Protein 3OSG (pdb70)

Structure (mmCIF, N/CA/C/O backbone):
data_3OSG
#
_entry.id   3OSG
#
_cell.length_a   40.115
_cell.length_b   127.532
_cell.length_c   41.473
_cell.angle_alpha   90.00
_cell.angle_beta   100.23
_cell.angle_gamma   90.00
#
_symmetry.space_group_name_H-M   'P 1 21 1'
#
loop_
_entity.id
_entity.type
_entity.pdbx_description
1 polymer MYB21
2 polymer "5'-D(*AP*AP*AP*TP*AP*TP*CP*GP*TP*TP*AP*T)-3'"
3 polymer "5'-D(*AP*TP*AP*AP*CP*GP*AP*TP*AP*TP*TP*T)-3'"
4 water water
#
loop_
_atom_site.group_PDB
_atom_site.id
_atom_site.type_symbol
_atom_site.label_atom_id
_atom_site.label_alt_id
_atom_site.label_comp_id
_atom_site.label_asym_id
_atom_site.label_entity_id
_atom_site.label_seq_id
_atom_site.pdbx_PDB_ins_code
_atom_site.Cartn_x
_atom_site.Cartn_y
_atom_site.Cartn_z
_atom_site.occupancy
_atom_site.B_iso_or_equiv
_atom_site.auth_seq_id
_atom_site.auth_comp_id
_atom_site.auth_asym_id
_atom_site.auth_atom_id
_atom_site.pdbx_PDB_model_num
ATOM 1 N N . VAL A 1 2 ? 2.680 -9.851 11.435 1.00 39.01 40 VAL A N 1
ATOM 2 C CA . VAL A 1 2 ? 1.731 -10.754 10.791 1.00 36.82 40 VAL A CA 1
ATOM 3 C C . VAL A 1 2 ? 2.190 -12.237 10.690 1.00 33.79 40 VAL A C 1
ATOM 4 O O . VAL A 1 2 ? 2.998 -12.692 11.481 1.00 36.03 40 VAL A O 1
ATOM 8 N N . GLN A 1 3 ? 1.683 -12.952 9.688 1.00 39.41 41 GLN A N 1
ATOM 9 C CA . GLN A 1 3 ? 1.410 -14.392 9.788 1.00 28.78 41 GLN A CA 1
ATOM 10 C C . GLN A 1 3 ? 2.268 -15.308 10.700 1.00 27.30 41 GLN A C 1
ATOM 11 O O . GLN A 1 3 ? 1.715 -15.946 11.585 1.00 26.81 41 GLN A O 1
ATOM 17 N N . VAL A 1 4 ? 3.579 -15.408 10.498 1.00 26.77 42 VAL A N 1
ATOM 18 C CA . VAL A 1 4 ? 4.290 -16.562 11.072 1.00 26.15 42 VAL A CA 1
ATOM 19 C C . VAL A 1 4 ? 5.476 -16.312 12.026 1.00 30.48 42 VAL A C 1
ATOM 20 O O . VAL A 1 4 ? 6.466 -15.655 11.691 1.00 30.12 42 VAL A O 1
ATOM 24 N N . ASN A 1 5 ? 5.310 -16.875 13.222 1.00 36.76 43 ASN A N 1
ATOM 25 C CA . ASN A 1 5 ? 6.195 -16.756 14.393 1.00 40.74 43 ASN A CA 1
ATOM 26 C C . ASN A 1 5 ? 5.780 -15.916 15.640 1.00 39.26 43 ASN A C 1
ATOM 27 O O . ASN A 1 5 ? 5.773 -14.675 15.643 1.00 38.02 43 ASN A O 1
ATOM 32 N N . LYS A 1 7 ? 3.500 -21.383 15.881 1.00 41.54 45 LYS A N 1
ATOM 33 C CA . LYS A 1 7 ? 4.073 -21.120 14.560 1.00 36.79 45 LYS A CA 1
ATOM 34 C C . LYS A 1 7 ? 3.440 -19.888 13.926 1.00 33.73 45 LYS A C 1
ATOM 35 O O . LYS A 1 7 ? 4.152 -18.961 13.533 1.00 31.45 45 LYS A O 1
ATOM 41 N N . ALA A 1 8 ? 2.112 -19.879 13.824 1.00 26.90 46 ALA A N 1
ATOM 42 C CA . ALA A 1 8 ? 1.380 -18.655 13.483 1.00 29.98 46 ALA A CA 1
ATOM 43 C C . ALA A 1 8 ? 1.509 -17.619 14.612 1.00 29.77 46 ALA A C 1
ATOM 44 O O . ALA A 1 8 ? 1.252 -17.921 15.771 1.00 29.49 46 ALA A O 1
ATOM 46 N N . ALA A 1 9 ? 1.915 -16.405 14.269 1.00 22.91 47 ALA A N 1
ATOM 47 C CA . ALA A 1 9 ? 2.065 -15.349 15.261 1.00 21.37 47 ALA A CA 1
ATOM 48 C C . ALA A 1 9 ? 0.755 -15.173 16.044 1.00 22.65 47 ALA A C 1
ATOM 49 O O . ALA A 1 9 ? -0.326 -15.269 15.473 1.00 22.93 47 ALA A O 1
ATOM 51 N N . LYS A 1 10 ? 0.858 -14.923 17.345 1.00 21.91 48 LYS A N 1
ATOM 52 C CA . LYS A 1 10 ? -0.337 -14.729 18.156 1.00 23.03 48 LYS A CA 1
ATOM 53 C C . LYS A 1 10 ? -0.792 -13.282 18.109 1.00 22.75 48 LYS A C 1
ATOM 54 O O . LYS A 1 10 ? -1.808 -12.928 18.702 1.00 27.08 48 LYS A O 1
ATOM 60 N N . LYS A 1 11 ? -0.020 -12.441 17.427 1.00 21.98 49 LYS A N 1
ATOM 61 C CA . LYS A 1 11 ? -0.466 -11.106 17.094 1.00 20.39 49 LYS A CA 1
ATOM 62 C C . LYS A 1 11 ? -0.346 -10.992 15.590 1.00 26.45 49 LYS A C 1
ATOM 63 O O . LYS A 1 11 ? 0.757 -10.983 15.071 1.00 24.83 49 LYS A O 1
ATOM 69 N N . GLN A 1 12 ? -1.482 -10.902 14.896 1.00 23.14 50 GLN A N 1
ATOM 70 C CA . GLN A 1 12 ? -1.484 -10.679 13.451 1.00 28.65 50 GLN A CA 1
ATOM 71 C C . GLN A 1 12 ? -1.623 -9.183 13.172 1.00 23.63 50 GLN A C 1
ATOM 72 O O . GLN A 1 12 ? -2.711 -8.618 13.309 1.00 24.05 50 GLN A O 1
ATOM 78 N N . LYS A 1 13 ? -0.520 -8.538 12.804 1.00 20.18 51 LYS A N 1
ATOM 79 C CA . LYS A 1 13 ? -0.511 -7.101 12.527 1.00 25.51 51 LYS A CA 1
ATOM 80 C C . LYS A 1 13 ? -1.094 -6.815 11.151 1.00 28.84 51 LYS A C 1
ATOM 81 O O . LYS A 1 13 ? -0.836 -7.557 10.210 1.00 28.54 51 LYS A O 1
ATOM 87 N N . PHE A 1 14 ? -1.865 -5.743 11.022 1.00 22.11 52 PHE A N 1
ATOM 88 C CA . PHE A 1 14 ? -2.315 -5.303 9.709 1.00 24.67 52 PHE A CA 1
ATOM 89 C C . PHE A 1 14 ? -1.130 -4.826 8.873 1.00 31.66 52 PHE A C 1
ATOM 90 O O . PHE A 1 14 ? -0.291 -4.056 9.344 1.00 27.74 52 PHE A O 1
ATOM 98 N N . THR A 1 15 ? -1.080 -5.284 7.627 1.00 30.27 53 THR A N 1
ATOM 99 C CA . THR A 1 15 ? -0.083 -4.824 6.666 1.00 31.52 53 THR A CA 1
ATOM 100 C C . THR A 1 15 ? -0.538 -3.500 6.062 1.00 27.80 53 THR A C 1
ATOM 101 O O . THR A 1 15 ? -1.702 -3.137 6.175 1.00 30.17 53 THR A O 1
ATOM 105 N N . PRO A 1 16 ? 0.377 -2.779 5.391 1.00 31.21 54 PRO A N 1
ATOM 106 C CA . PRO A 1 16 ? 0.021 -1.506 4.754 1.00 32.88 54 PRO A CA 1
ATOM 107 C C . PRO A 1 16 ? -1.031 -1.726 3.676 1.00 31.92 54 PRO A C 1
ATOM 108 O O . PRO A 1 16 ? -1.895 -0.878 3.441 1.00 37.48 54 PRO A O 1
ATOM 112 N N . GLU A 1 17 ? -0.955 -2.883 3.036 1.00 33.08 55 GLU A N 1
ATOM 113 C CA . GLU A 1 17 ? -1.909 -3.265 2.001 1.00 33.02 55 GLU A CA 1
ATOM 114 C C . GLU A 1 17 ? -3.307 -3.541 2.574 1.00 32.68 55 GLU A C 1
ATOM 115 O O . GLU A 1 17 ? -4.315 -3.063 2.041 1.00 32.70 55 GLU A O 1
ATOM 121 N N . GLU A 1 18 ? -3.372 -4.303 3.660 1.00 34.13 56 GLU A N 1
ATOM 122 C CA . GLU A 1 18 ? -4.650 -4.548 4.338 1.00 29.11 56 GLU A CA 1
ATOM 123 C C . GLU A 1 18 ? -5.268 -3.252 4.833 1.00 28.62 56 GLU A C 1
ATOM 124 O O . GLU A 1 18 ? -6.474 -3.089 4.813 1.00 31.42 56 GLU A O 1
ATOM 130 N N . ASP A 1 19 ? -4.431 -2.340 5.306 1.00 29.21 57 ASP A N 1
ATOM 131 C CA . ASP A 1 19 ? -4.893 -1.036 5.751 1.00 30.46 57 ASP A CA 1
ATOM 132 C C . ASP A 1 19 ? -5.572 -0.309 4.587 1.00 34.94 57 ASP A C 1
ATOM 133 O O . ASP A 1 19 ? -6.665 0.242 4.738 1.00 30.92 57 ASP A O 1
ATOM 138 N N . GLU A 1 20 ? -4.918 -0.325 3.426 1.00 39.44 58 GLU A N 1
ATOM 139 C CA . GLU A 1 20 ? -5.478 0.293 2.227 1.00 40.69 58 GLU A CA 1
ATOM 140 C C . GLU A 1 20 ? -6.818 -0.345 1.867 1.00 39.29 58 GLU A C 1
ATOM 141 O O . GLU A 1 20 ? -7.824 0.347 1.721 1.00 40.84 58 GLU A O 1
ATOM 147 N N . MET A 1 21 ? -6.806 -1.666 1.729 1.00 33.93 59 MET A N 1
ATOM 148 C CA . MET A 1 21 ? -8.011 -2.467 1.614 1.00 38.03 59 MET A CA 1
ATOM 149 C C . MET A 1 21 ? -9.113 -2.021 2.587 1.00 39.39 59 MET A C 1
ATOM 150 O O . MET A 1 21 ? -10.238 -1.731 2.170 1.00 37.52 59 MET A O 1
ATOM 155 N N . LEU A 1 22 ? -8.786 -1.940 3.877 1.00 35.54 60 LEU A N 1
ATOM 156 C CA . LEU A 1 22 ? -9.793 -1.619 4.892 1.00 32.54 60 LEU A CA 1
ATOM 157 C C . LEU A 1 22 ? -10.395 -0.243 4.660 1.00 33.40 60 LEU A C 1
ATOM 158 O O . LEU A 1 22 ? -11.611 -0.059 4.765 1.00 33.50 60 LEU A O 1
ATOM 163 N N . LYS A 1 23 ? -9.540 0.730 4.366 1.00 37.35 61 LYS A N 1
ATOM 164 C CA . LYS A 1 23 ? -9.998 2.091 4.093 1.00 39.35 61 LYS A CA 1
ATOM 165 C C . LYS A 1 23 ? -11.003 2.111 2.931 1.00 39.17 61 LYS A C 1
ATOM 166 O O . LYS A 1 23 ? -11.976 2.858 2.959 1.00 35.00 61 LYS A O 1
ATOM 172 N N . ARG A 1 24 ? -10.747 1.292 1.915 1.00 39.25 62 ARG A N 1
ATOM 173 C CA . ARG A 1 24 ? -11.640 1.177 0.763 1.00 41.32 62 ARG A CA 1
ATOM 174 C C . ARG A 1 24 ? -12.969 0.563 1.167 1.00 40.52 62 ARG A C 1
ATOM 175 O O . ARG A 1 24 ? -14.038 1.071 0.817 1.00 40.08 62 ARG A O 1
ATOM 183 N N . ALA A 1 25 ? -12.886 -0.535 1.908 1.00 39.08 63 ALA A N 1
ATOM 184 C CA . ALA A 1 25 ? -14.065 -1.246 2.374 1.00 37.54 63 ALA A CA 1
ATOM 185 C C . ALA A 1 25 ? -14.971 -0.350 3.204 1.00 36.54 63 ALA A C 1
ATOM 186 O O . ALA A 1 25 ? -16.194 -0.447 3.128 1.00 38.64 63 ALA A O 1
ATOM 188 N N . VAL A 1 26 ? -14.379 0.531 3.990 1.00 34.84 64 VAL A N 1
ATOM 189 C CA . VAL A 1 26 ? -15.171 1.436 4.811 1.00 34.97 64 VAL A CA 1
ATOM 190 C C . VAL A 1 26 ? -15.855 2.520 3.972 1.00 37.60 64 VAL A C 1
ATOM 191 O O . VAL A 1 26 ? -17.016 2.858 4.196 1.00 37.84 64 VAL A O 1
ATOM 195 N N . ALA A 1 27 ? -15.128 3.064 3.005 1.00 42.24 65 ALA A N 1
ATOM 196 C CA . ALA A 1 27 ? -15.703 4.031 2.075 1.00 42.33 65 ALA A CA 1
ATOM 197 C C . ALA A 1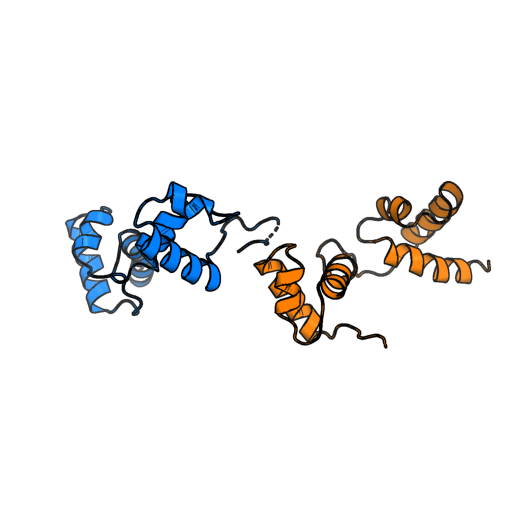 27 ? -16.879 3.415 1.332 1.00 39.70 65 ALA A C 1
ATOM 198 O O . ALA A 1 27 ? -17.808 4.106 0.925 1.00 45.68 65 ALA A O 1
ATOM 200 N N . GLN A 1 28 ? -16.829 2.102 1.160 1.00 43.88 66 GLN A N 1
ATOM 201 C CA . GLN A 1 28 ? -17.803 1.391 0.355 1.00 40.22 66 GLN A CA 1
ATOM 202 C C . GLN A 1 28 ? -18.948 0.836 1.191 1.00 44.67 66 GLN A C 1
ATOM 203 O O . GLN A 1 28 ? -20.103 0.840 0.753 1.00 49.13 66 GLN A O 1
ATOM 209 N N . HIS A 1 29 ? -18.640 0.367 2.398 1.00 40.29 67 HIS A N 1
ATOM 210 C CA . HIS A 1 29 ? -19.657 -0.263 3.244 1.00 40.41 67 HIS A CA 1
ATOM 211 C C . HIS A 1 29 ? -19.958 0.463 4.541 1.00 38.57 67 HIS A C 1
ATOM 212 O O . HIS 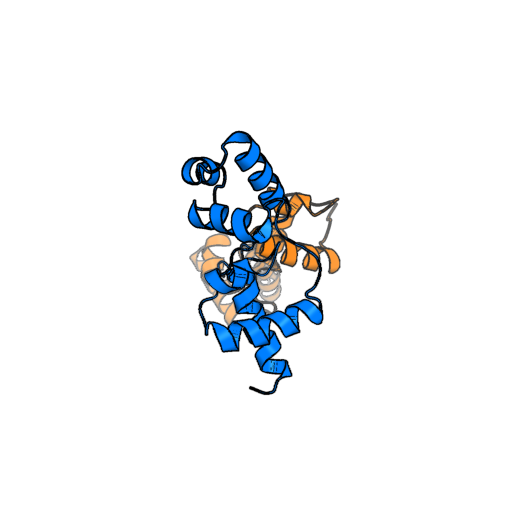A 1 29 ? -20.793 0.017 5.330 1.00 39.21 67 HIS A O 1
ATOM 219 N N . GLY A 1 30 ? -19.287 1.579 4.778 1.00 36.53 68 GLY A N 1
ATOM 220 C CA . GLY A 1 30 ? -19.474 2.265 6.039 1.00 38.41 68 GLY A CA 1
ATOM 221 C C . GLY A 1 30 ? -19.076 1.340 7.171 1.00 36.60 68 GLY A C 1
ATOM 222 O O . GLY A 1 30 ? -18.123 0.572 7.033 1.00 38.72 68 GLY A O 1
ATOM 223 N N . SER A 1 31 ? -19.816 1.389 8.271 1.00 35.31 69 SER A N 1
ATOM 224 C CA . SER A 1 31 ? -19.453 0.659 9.483 1.00 38.02 69 SER A CA 1
ATOM 225 C C . SER A 1 31 ? -20.170 -0.689 9.594 1.00 33.89 69 SER A C 1
ATOM 226 O O . SER A 1 31 ? -20.603 -1.081 10.679 1.00 37.65 69 SER A O 1
ATOM 229 N N . ASP A 1 32 ? -20.297 -1.390 8.476 1.00 34.64 70 ASP A N 1
ATOM 230 C CA . ASP A 1 32 ? -20.905 -2.713 8.472 1.00 30.11 70 ASP A CA 1
ATOM 231 C C . ASP A 1 32 ? -19.755 -3.699 8.588 1.00 27.84 70 ASP A C 1
ATOM 232 O O . ASP A 1 32 ? -19.234 -4.167 7.579 1.00 26.68 70 ASP A O 1
ATOM 237 N N . TRP A 1 33 ? -19.343 -3.991 9.819 1.00 29.12 71 TRP A N 1
ATOM 238 C CA . TRP A 1 33 ? -18.051 -4.650 10.046 1.00 26.27 71 TRP A CA 1
ATOM 239 C C . TRP A 1 33 ? -18.052 -6.104 9.602 1.00 27.32 71 TRP A C 1
ATOM 240 O O . TRP A 1 33 ? -17.020 -6.608 9.173 1.00 26.69 71 TRP A O 1
ATOM 251 N N . LYS A 1 34 ? -19.206 -6.768 9.686 1.00 24.77 72 LYS A N 1
ATOM 252 C CA . LYS A 1 34 ? -19.299 -8.152 9.234 1.00 27.28 72 LYS A CA 1
ATOM 253 C C . LYS A 1 34 ? -19.132 -8.268 7.735 1.00 26.55 72 LYS A C 1
ATOM 254 O O . LYS A 1 34 ? -18.446 -9.164 7.251 1.00 28.13 72 LYS A O 1
ATOM 260 N N . MET A 1 35 ? -19.783 -7.382 6.995 1.00 26.65 73 MET A N 1
ATOM 261 C CA . MET A 1 35 ? -19.657 -7.407 5.554 1.00 30.73 73 MET A CA 1
ATOM 262 C C . MET A 1 35 ? -18.223 -7.030 5.214 1.00 28.08 73 MET A C 1
ATOM 263 O O . MET A 1 35 ? -17.573 -7.668 4.376 1.00 30.06 73 MET A O 1
ATOM 268 N N . ILE A 1 36 ? -17.712 -6.001 5.882 1.00 24.82 74 ILE A N 1
ATOM 269 C CA . ILE A 1 36 ? -16.347 -5.589 5.628 1.00 26.53 74 ILE A CA 1
ATOM 270 C C . ILE A 1 36 ? -15.388 -6.760 5.830 1.00 24.96 74 ILE A C 1
ATOM 271 O O . ILE A 1 36 ? -14.596 -7.060 4.949 1.00 26.80 74 ILE A O 1
ATOM 276 N N . ALA A 1 37 ? -15.499 -7.451 6.960 1.00 23.92 75 ALA A N 1
ATOM 277 C CA . ALA A 1 37 ? -14.556 -8.526 7.293 1.00 27.74 75 ALA A CA 1
ATOM 278 C C . ALA A 1 37 ? -14.690 -9.740 6.360 1.00 28.08 75 ALA A C 1
ATOM 279 O O . ALA A 1 37 ? -13.757 -10.534 6.210 1.00 24.21 75 ALA A O 1
ATOM 281 N N . ALA A 1 38 ? -15.852 -9.891 5.739 1.00 24.26 76 ALA A N 1
ATOM 282 C CA . ALA A 1 38 ? -16.037 -10.984 4.791 1.00 29.08 76 ALA A CA 1
ATOM 283 C C . ALA A 1 38 ? -15.042 -10.891 3.635 1.00 29.49 76 ALA A C 1
ATOM 284 O O . ALA A 1 38 ? -14.678 -11.896 3.038 1.00 33.66 76 ALA A O 1
ATOM 286 N N . THR A 1 39 ? -14.588 -9.686 3.324 1.00 30.81 77 THR A N 1
ATOM 287 C CA . THR A 1 39 ? -13.691 -9.496 2.194 1.00 30.01 77 THR A CA 1
ATOM 288 C C . THR A 1 39 ? -12.229 -9.712 2.579 1.00 33.65 77 THR A C 1
ATOM 289 O O . THR A 1 39 ? -11.352 -9.667 1.723 1.00 35.79 77 THR A O 1
ATOM 293 N N . PHE A 1 40 ? -11.985 -9.968 3.866 1.00 30.53 78 PHE A N 1
ATOM 294 C CA . PHE A 1 40 ? -10.648 -10.247 4.398 1.00 27.62 78 PHE A CA 1
ATOM 295 C C . PHE A 1 40 ? -10.566 -11.695 4.849 1.00 26.99 78 PHE A C 1
ATOM 296 O O . PHE A 1 40 ? -11.140 -12.054 5.864 1.00 27.45 78 PHE A O 1
ATOM 304 N N . PRO A 1 41 ? -9.836 -12.538 4.114 1.00 30.41 79 PRO A N 1
ATOM 305 C CA . PRO A 1 41 ? -9.838 -13.975 4.428 1.00 31.97 79 PRO A CA 1
ATOM 306 C C . PRO A 1 41 ? -9.328 -14.302 5.845 1.00 35.15 79 PRO A C 1
ATOM 307 O O . PRO A 1 41 ? -9.775 -15.280 6.461 1.00 34.44 79 PRO A O 1
ATOM 311 N N . ASN A 1 42 ? -8.419 -13.486 6.361 1.00 31.73 80 ASN A N 1
ATOM 312 C CA . ASN A 1 42 ? -7.846 -13.758 7.676 1.00 38.12 80 ASN A CA 1
ATOM 313 C C . ASN A 1 42 ? -8.269 -12.782 8.779 1.00 33.17 80 ASN A C 1
ATOM 314 O O . ASN A 1 42 ? -7.618 -12.716 9.817 1.00 35.67 80 ASN A O 1
ATOM 319 N N . ARG A 1 43 ? -9.343 -12.026 8.564 1.00 27.64 81 ARG A N 1
ATOM 320 C CA . ARG A 1 43 ? -9.756 -11.022 9.542 1.00 27.16 81 ARG A CA 1
ATOM 321 C C . ARG A 1 43 ? -11.232 -11.157 9.915 1.00 28.91 81 ARG A C 1
ATOM 322 O O . ARG A 1 43 ? -12.075 -11.444 9.065 1.00 23.33 81 ARG A O 1
ATOM 330 N N . ASN A 1 44 ? -11.550 -10.941 11.184 1.00 25.76 82 ASN A N 1
ATOM 331 C CA . ASN A 1 44 ? -12.943 -10.930 11.604 1.00 24.12 82 ASN A CA 1
ATOM 332 C C . ASN A 1 44 ? -13.459 -9.496 11.780 1.00 22.83 82 ASN A C 1
ATOM 333 O O . ASN A 1 44 ? -12.712 -8.530 11.567 1.00 20.13 82 ASN A O 1
ATOM 338 N N . ALA A 1 45 ? -14.728 -9.350 12.165 1.00 19.74 83 ALA A N 1
ATOM 339 C CA . ALA A 1 45 ? -15.338 -8.022 12.275 1.00 23.53 83 ALA A CA 1
ATOM 340 C C . ALA A 1 45 ? -14.642 -7.173 13.340 1.00 23.23 83 ALA A C 1
ATOM 341 O O . ALA A 1 45 ? -14.406 -5.978 13.142 1.00 18.32 83 ALA A O 1
ATOM 343 N N . ARG A 1 46 ? -14.336 -7.802 14.471 1.00 20.26 84 ARG A N 1
ATOM 344 C CA . ARG A 1 46 ? -13.683 -7.127 15.593 1.00 23.89 84 ARG A CA 1
ATOM 345 C C . ARG A 1 46 ? -12.327 -6.539 15.186 1.00 19.91 84 ARG A C 1
ATOM 346 O O . ARG A 1 46 ? -11.995 -5.403 15.525 1.00 21.15 84 ARG A O 1
ATOM 354 N N . GLN A 1 47 ? -11.535 -7.329 14.473 1.00 19.10 85 GLN A N 1
ATOM 355 C CA . GLN A 1 47 ? -10.231 -6.870 14.036 1.00 20.16 85 GLN A CA 1
ATOM 356 C C . GLN A 1 47 ? -10.329 -5.680 13.101 1.00 21.32 85 GLN A C 1
ATOM 357 O O . GLN A 1 47 ? -9.567 -4.729 13.229 1.00 18.52 85 GLN A O 1
ATOM 363 N N . CYS A 1 48 ? -11.267 -5.713 12.160 1.00 19.02 86 CYS A N 1
ATOM 364 C CA . CYS A 1 48 ? -11.403 -4.595 11.227 1.00 21.15 86 CYS A CA 1
ATOM 365 C C . CYS A 1 48 ? -11.901 -3.341 11.952 1.00 20.79 86 CYS A C 1
ATOM 366 O O . CYS A 1 48 ? -11.418 -2.237 11.718 1.00 24.52 86 CYS A O 1
ATOM 369 N N . ARG A 1 49 ? -12.869 -3.504 12.836 1.00 20.61 87 ARG A N 1
ATOM 370 C CA . ARG A 1 49 ? -13.393 -2.361 13.559 1.00 22.19 87 ARG A CA 1
ATOM 371 C C . ARG A 1 49 ? -12.292 -1.708 14.396 1.00 20.76 87 ARG A C 1
ATOM 372 O O . ARG A 1 49 ? -12.157 -0.491 14.393 1.00 22.27 87 ARG A O 1
ATOM 380 N N . ASP A 1 50 ? -11.509 -2.513 15.107 1.00 21.58 88 ASP A N 1
ATOM 381 C CA . ASP A 1 50 ? -10.463 -1.962 15.973 1.00 21.48 88 ASP A CA 1
ATOM 382 C C . ASP A 1 50 ? -9.407 -1.215 15.165 1.00 23.11 88 ASP A C 1
ATOM 383 O O . ASP A 1 50 ? -8.979 -0.121 15.531 1.00 25.93 88 ASP A O 1
ATOM 388 N N . ARG A 1 51 ? -8.961 -1.822 14.076 1.00 19.84 89 ARG A N 1
ATOM 389 C CA . ARG A 1 51 ? -7.954 -1.205 13.240 1.00 20.70 89 ARG A CA 1
ATOM 390 C C . ARG A 1 51 ? -8.443 0.141 12.715 1.00 24.89 89 ARG A C 1
ATOM 391 O O . ARG A 1 51 ? -7.730 1.141 12.781 1.00 24.53 89 ARG A O 1
ATOM 399 N N . TRP A 1 52 ? -9.673 0.178 12.214 1.00 23.61 90 TRP A N 1
ATOM 400 C CA . TRP A 1 52 ? -10.216 1.435 11.716 1.00 23.35 90 TRP A CA 1
ATOM 401 C C . TRP A 1 52 ? -10.370 2.484 12.817 1.00 23.72 90 TRP A C 1
ATOM 402 O O . TRP A 1 52 ? -9.856 3.598 12.710 1.00 29.10 90 TRP A O 1
ATOM 413 N N . LYS A 1 53 ? -11.041 2.113 13.891 1.00 19.88 91 LYS A N 1
ATOM 414 C CA . LYS A 1 53 ? -11.375 3.071 14.936 1.00 25.32 91 LYS A CA 1
ATOM 415 C C . LYS A 1 53 ? -10.143 3.670 15.613 1.00 26.34 91 LYS A C 1
ATOM 416 O O . LYS A 1 53 ? -10.121 4.856 15.922 1.00 29.35 91 LYS A O 1
ATOM 422 N N . ASN A 1 54 ? -9.114 2.859 15.816 1.00 21.29 92 ASN A N 1
ATOM 423 C CA . ASN A 1 54 ? -7.943 3.299 16.575 1.00 25.48 92 ASN A CA 1
ATOM 424 C C . ASN A 1 54 ? -6.743 3.682 15.724 1.00 25.85 92 ASN A C 1
ATOM 425 O O . ASN A 1 54 ? -5.800 4.294 16.224 1.00 25.26 92 ASN A O 1
ATOM 430 N N . TYR A 1 55 ? -6.744 3.321 14.448 1.00 24.95 93 TYR A N 1
ATOM 431 C CA . TYR A 1 55 ? -5.556 3.593 13.631 1.00 28.39 93 TYR A CA 1
ATOM 432 C C . TYR A 1 55 ? -5.778 4.227 12.252 1.00 33.21 93 TYR A C 1
ATOM 433 O O . TYR A 1 55 ? -4.954 5.028 11.812 1.00 34.71 93 TYR A O 1
ATO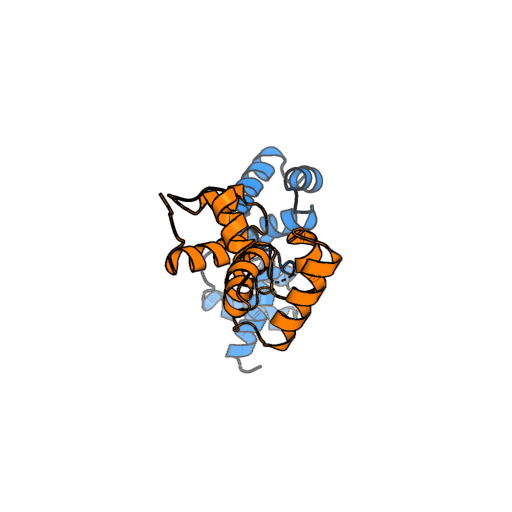M 442 N N . LEU A 1 56 ? -6.876 3.891 11.576 1.00 30.87 94 LEU A N 1
ATOM 443 C CA . LEU A 1 56 ? -7.039 4.319 10.184 1.00 33.23 94 LEU A CA 1
ATOM 444 C C . LEU A 1 56 ? -7.974 5.499 9.993 1.00 30.52 94 LEU A C 1
ATOM 445 O O . LEU A 1 56 ? -7.795 6.281 9.065 1.00 34.29 94 LEU A O 1
ATOM 450 N N . ALA A 1 57 ? -8.964 5.625 10.870 1.00 33.30 95 ALA A N 1
ATOM 451 C CA . ALA A 1 57 ? -9.956 6.686 10.769 1.00 33.17 95 ALA A CA 1
ATOM 452 C C . ALA A 1 57 ? -9.308 8.058 10.635 1.00 38.28 95 ALA A C 1
ATOM 453 O O . ALA A 1 57 ? -8.330 8.364 11.321 1.00 37.31 95 ALA A O 1
ATOM 455 N N . PRO A 1 58 ? -9.872 8.905 9.761 1.00 40.03 96 PRO A N 1
ATOM 456 C CA . PRO A 1 58 ? -9.219 10.169 9.411 1.00 39.75 96 PRO A CA 1
ATOM 457 C C . PRO A 1 58 ? -9.064 11.102 10.612 1.00 40.55 96 PRO A C 1
ATOM 458 O O . PRO A 1 58 ? -8.286 12.049 10.534 1.00 42.32 96 PRO A O 1
ATOM 462 N N . SER A 1 59 ? -9.774 10.825 11.702 1.00 41.90 97 SER A N 1
ATOM 463 C CA . SER A 1 59 ? -9.743 11.695 12.874 1.00 43.71 97 SER A CA 1
ATOM 464 C C . SER A 1 59 ? -8.678 11.287 13.891 1.00 42.27 97 SER A C 1
ATOM 465 O O . SER A 1 59 ? -8.579 11.882 14.962 1.00 44.84 97 SER A O 1
ATOM 468 N N . ILE A 1 60 ? -7.885 10.277 13.552 1.00 37.27 98 ILE A N 1
ATOM 469 C CA . ILE A 1 60 ? -6.860 9.768 14.457 1.00 37.70 98 ILE A CA 1
ATOM 470 C C . ILE A 1 60 ? -5.539 10.492 14.235 1.00 38.61 98 ILE A C 1
ATOM 471 O O . ILE A 1 60 ? -5.065 10.610 13.105 1.00 39.90 98 ILE A O 1
ATOM 476 N N . SER A 1 61 ? -4.928 10.963 15.314 1.00 37.43 99 SER A N 1
ATOM 477 C CA . SER A 1 61 ? -3.642 11.646 15.194 1.00 40.28 99 SER A CA 1
ATOM 478 C C . SER A 1 61 ? -2.471 10.689 14.986 1.00 39.82 99 SER A C 1
ATOM 479 O O . SER A 1 61 ? -2.362 9.671 15.658 1.00 41.48 99 SER A O 1
ATOM 482 N N . HIS A 1 62 ? -1.575 11.014 14.066 1.00 39.34 100 HIS A N 1
ATOM 483 C CA . HIS A 1 62 ? -0.380 10.196 13.925 1.00 43.14 100 HIS A CA 1
ATOM 484 C C . HIS A 1 62 ? 0.897 10.945 14.288 1.00 41.66 100 HIS A C 1
ATOM 485 O O . HIS A 1 62 ? 2.000 10.531 13.945 1.00 46.62 100 HIS A O 1
ATOM 492 N N . THR A 1 63 ? 0.728 12.042 15.011 1.00 42.58 101 THR A N 1
ATOM 493 C CA . THR A 1 63 ? 1.858 12.803 15.518 1.00 45.79 101 THR A CA 1
ATOM 494 C C . THR A 1 63 ? 2.246 12.302 16.908 1.00 42.29 101 THR A C 1
ATOM 495 O O . THR A 1 63 ? 1.394 11.852 17.672 1.00 43.26 101 THR A O 1
ATOM 499 N N . PRO A 1 64 ? 3.541 12.359 17.235 1.00 41.28 102 PRO A N 1
ATOM 500 C CA . PRO A 1 64 ? 4.004 11.897 18.544 1.00 40.31 102 PRO A CA 1
ATOM 501 C C . PRO A 1 64 ? 3.306 12.657 19.657 1.00 39.14 102 PRO A C 1
ATOM 502 O O . PRO A 1 64 ? 2.835 13.770 19.426 1.00 37.26 102 PRO A O 1
ATOM 506 N N . TRP A 1 65 ? 3.229 12.041 20.833 1.00 33.34 103 TRP A N 1
ATOM 507 C CA . TRP A 1 65 ? 2.698 12.672 22.029 1.00 35.99 103 TRP A CA 1
ATOM 508 C C . TRP A 1 65 ? 3.586 13.831 22.437 1.00 40.02 103 TRP A C 1
ATOM 509 O O . TRP A 1 65 ? 4.807 13.693 22.511 1.00 37.01 103 TRP A O 1
ATOM 520 N N . THR A 1 66 ? 2.955 14.968 22.690 1.00 35.32 104 THR A N 1
ATOM 521 C CA . THR A 1 66 ? 3.647 16.183 23.067 1.00 37.15 104 THR A CA 1
ATOM 522 C C . THR A 1 66 ? 3.730 16.240 24.588 1.00 37.14 104 THR A C 1
ATOM 523 O O . THR A 1 66 ? 2.981 15.556 25.278 1.00 34.58 104 THR A O 1
ATOM 527 N N . ALA A 1 67 ? 4.640 17.052 25.116 1.00 37.80 105 ALA A N 1
ATOM 528 C CA . ALA A 1 67 ? 4.786 17.158 26.562 1.00 34.68 105 ALA A CA 1
ATOM 529 C C . ALA A 1 67 ? 3.538 17.774 27.212 1.00 35.50 105 ALA A C 1
ATOM 530 O O . ALA A 1 67 ? 3.217 17.488 28.370 1.00 31.24 105 ALA A O 1
ATOM 532 N N . GLU A 1 68 ? 2.824 18.602 26.456 1.00 33.94 106 GLU A N 1
ATOM 533 C CA . GLU A 1 68 ? 1.580 19.183 26.939 1.00 37.65 106 GLU A CA 1
ATOM 534 C C . GLU A 1 68 ? 0.523 18.094 27.095 1.00 37.49 106 GLU A C 1
ATOM 535 O O . GLU A 1 68 ? -0.205 18.058 28.091 1.00 38.53 106 GLU A O 1
ATOM 541 N N . GLU A 1 69 ? 0.451 17.195 26.114 1.00 36.89 107 GLU A N 1
ATOM 542 C CA . GLU A 1 69 ? -0.467 16.066 26.190 1.00 35.48 107 GLU A CA 1
ATOM 543 C C . GLU A 1 69 ? -0.147 15.169 27.374 1.00 33.13 107 GLU A C 1
ATOM 544 O O . GLU A 1 69 ? -1.042 14.732 28.086 1.00 34.14 107 GLU A O 1
ATOM 550 N N . ASP A 1 70 ? 1.131 14.880 27.583 1.00 34.39 108 ASP A N 1
ATOM 551 C CA . ASP A 1 70 ? 1.516 14.049 28.718 1.00 32.16 108 ASP A CA 1
ATOM 552 C C . ASP A 1 70 ? 1.032 14.659 30.017 1.00 34.57 108 ASP A C 1
ATOM 553 O O . ASP A 1 70 ? 0.462 13.966 30.875 1.00 32.69 108 ASP A O 1
ATOM 558 N N . ALA A 1 71 ? 1.273 15.961 30.150 1.00 35.66 109 ALA A N 1
ATOM 559 C CA . ALA A 1 71 ? 0.939 16.694 31.367 1.00 36.18 109 ALA A CA 1
ATOM 560 C C . ALA A 1 71 ? -0.564 16.640 31.586 1.00 34.33 109 ALA A C 1
ATOM 561 O O . ALA A 1 71 ? -1.036 16.377 32.691 1.00 35.60 109 ALA A O 1
ATOM 563 N N . LEU A 1 72 ? -1.322 16.861 30.522 1.00 33.61 110 LEU A N 1
ATOM 564 C CA . LEU A 1 72 ? -2.768 16.690 30.608 1.00 37.06 110 LEU A CA 1
ATOM 565 C C . LEU A 1 72 ? -3.140 15.286 31.120 1.00 38.01 110 LEU A C 1
ATOM 566 O O . LEU A 1 72 ? -4.004 15.142 31.987 1.00 34.08 110 LEU A O 1
ATOM 571 N N . LEU A 1 73 ? -2.471 14.254 30.607 1.00 35.74 111 LEU A N 1
ATOM 572 C CA . LEU A 1 73 ? -2.803 12.884 31.003 1.00 32.81 111 LEU A CA 1
ATOM 573 C C . LEU A 1 73 ? -2.600 12.631 32.486 1.00 32.75 111 LEU A C 1
ATOM 574 O O . LEU A 1 73 ? -3.400 11.960 33.126 1.00 32.96 111 LEU A O 1
ATOM 579 N N . VAL A 1 74 ? -1.515 13.146 33.042 1.00 32.47 112 VAL A N 1
ATOM 580 C CA . VAL A 1 74 ? -1.280 12.929 34.461 1.00 34.00 112 VAL A CA 1
ATOM 581 C C . VAL A 1 74 ? -2.369 13.634 35.273 1.00 35.86 112 VAL A C 1
ATOM 582 O O . VAL A 1 74 ? -2.859 13.091 36.257 1.00 39.88 112 VAL A O 1
ATOM 586 N N . GLN A 1 75 ? -2.763 14.830 34.846 1.00 30.62 113 GLN A N 1
ATOM 587 C CA . GLN A 1 75 ? -3.830 15.561 35.533 1.00 38.41 113 GLN A CA 1
ATOM 588 C C . GLN A 1 75 ? -5.174 14.855 35.401 1.00 37.13 113 GLN A C 1
ATOM 589 O O . GLN A 1 75 ? -5.882 14.650 36.390 1.00 37.28 113 GLN A O 1
ATOM 595 N N . LYS A 1 76 ? -5.526 14.468 34.181 1.00 32.73 114 LYS A N 1
ATOM 596 C CA . LYS A 1 76 ? -6.807 13.803 33.985 1.00 34.65 114 LYS A CA 1
ATOM 597 C C . LYS A 1 76 ? -6.919 12.465 34.719 1.00 32.84 114 LYS A C 1
ATOM 598 O O . LYS A 1 76 ? -8.008 12.057 35.102 1.00 36.13 114 LYS A O 1
ATOM 604 N N . ILE A 1 77 ? -5.801 11.780 34.920 1.00 35.59 115 ILE A N 1
ATOM 605 C CA . ILE A 1 77 ? -5.832 10.511 35.639 1.00 35.18 115 ILE A CA 1
ATOM 606 C C . ILE A 1 77 ? -5.947 10.723 37.145 1.00 35.66 115 ILE A C 1
ATOM 607 O O . ILE A 1 77 ? -6.471 9.869 37.870 1.00 33.94 115 ILE A O 1
ATOM 612 N N . GLN A 1 78 ? -5.434 11.849 37.622 1.00 37.40 116 GLN A N 1
ATOM 613 C CA . GLN A 1 78 ? -5.666 12.234 39.009 1.00 41.13 116 GLN A CA 1
ATOM 614 C C . GLN A 1 78 ? -7.155 12.551 39.175 1.00 35.59 116 GLN A C 1
ATOM 615 O O . GLN A 1 78 ? -7.757 12.234 40.196 1.00 41.38 116 GLN A O 1
ATOM 621 N N . GLU A 1 79 ? -7.746 13.161 38.154 1.00 39.07 117 GLU A N 1
ATOM 622 C CA . GLU A 1 79 ? -9.157 13.521 38.196 1.00 37.81 117 GLU A CA 1
ATOM 623 C C . GLU A 1 79 ? -10.104 12.313 38.065 1.00 44.85 117 GLU A C 1
ATOM 624 O O . GLU A 1 79 ? -11.031 12.162 38.858 1.00 42.98 117 GLU A O 1
ATOM 630 N N . TYR A 1 80 ? -9.858 11.445 37.086 1.00 39.63 118 TYR A N 1
ATOM 631 C CA . TYR A 1 80 ? -10.825 10.403 36.730 1.00 35.78 118 TYR A CA 1
ATOM 632 C C . TYR A 1 80 ? -10.413 8.978 37.064 1.00 38.18 118 TYR A C 1
ATOM 633 O O . TYR A 1 80 ? -11.224 8.063 36.993 1.00 40.63 118 TYR A O 1
ATOM 642 N N . GLY A 1 81 ? -9.151 8.769 37.399 1.00 34.58 119 GLY A N 1
ATOM 643 C CA . GLY A 1 81 ? -8.678 7.417 37.618 1.00 33.76 119 GLY A CA 1
ATOM 644 C C . GLY A 1 81 ? -8.581 6.699 36.282 1.00 34.78 119 GLY A C 1
ATOM 645 O O . GLY A 1 81 ? -8.494 7.344 35.238 1.00 31.10 119 GLY A O 1
ATOM 646 N N . ARG A 1 82 ? -8.637 5.371 36.306 1.00 31.81 120 ARG A N 1
ATOM 647 C CA . ARG A 1 82 ? -8.385 4.577 35.102 1.00 34.93 120 ARG A CA 1
ATOM 648 C C . ARG A 1 82 ? -9.568 4.472 34.145 1.00 31.20 120 ARG A C 1
ATOM 649 O O . ARG A 1 82 ? -9.835 3.394 33.618 1.00 29.96 120 ARG A O 1
ATOM 657 N N . GLN A 1 83 ? -10.267 5.581 33.922 1.00 31.99 121 GLN A N 1
ATOM 658 C CA . GLN A 1 83 ? -11.420 5.593 33.020 1.00 32.23 121 GLN A CA 1
ATOM 659 C C . GLN A 1 83 ? -10.977 6.130 31.678 1.00 29.09 121 GLN A C 1
ATOM 660 O O . GLN A 1 83 ? -11.177 7.299 31.355 1.00 29.86 121 GLN A O 1
ATOM 666 N N . TRP A 1 84 ? -10.354 5.260 30.894 1.00 30.86 122 TRP A N 1
ATOM 667 C CA . TRP A 1 84 ? -9.591 5.710 29.749 1.00 27.42 122 TRP A CA 1
ATOM 668 C C . TRP A 1 84 ? -10.446 6.346 28.681 1.00 25.22 122 TRP A C 1
ATOM 669 O O . TRP A 1 84 ? -10.023 7.316 28.059 1.00 27.02 122 TRP A O 1
ATOM 680 N N . ALA A 1 85 ? -11.639 5.790 28.456 1.00 28.61 123 ALA A N 1
ATOM 681 C CA . ALA A 1 85 ? -12.566 6.292 27.443 1.00 31.62 123 ALA A CA 1
ATOM 682 C C . ALA A 1 85 ? -13.058 7.709 27.765 1.00 34.50 123 ALA A C 1
ATOM 683 O O . ALA A 1 85 ? -13.190 8.549 26.879 1.00 32.29 123 ALA A O 1
ATOM 685 N N . ILE A 1 86 ? -13.326 7.968 29.038 1.00 28.16 124 ILE A N 1
ATOM 686 C CA . ILE A 1 86 ? -13.653 9.320 29.473 1.00 29.53 124 ILE A CA 1
ATOM 687 C C . ILE A 1 86 ? -12.481 10.248 29.229 1.00 34.18 124 ILE A C 1
ATOM 688 O O . ILE A 1 86 ? -12.631 11.304 28.619 1.00 32.78 124 ILE A O 1
ATOM 693 N N . ILE A 1 87 ? -11.308 9.836 29.696 1.00 29.37 125 ILE A N 1
ATOM 694 C CA . ILE A 1 87 ? -10.120 10.655 29.585 1.00 30.03 125 ILE A CA 1
ATOM 695 C C . ILE A 1 87 ? -9.792 10.987 28.141 1.00 32.96 125 ILE A C 1
ATOM 696 O O . ILE A 1 87 ? -9.344 12.095 27.849 1.00 31.93 125 ILE A O 1
ATOM 701 N N . ALA A 1 88 ? -10.020 10.032 27.239 1.00 28.85 126 ALA A N 1
ATOM 702 C CA . ALA A 1 88 ? -9.673 10.211 25.832 1.00 28.22 126 ALA A CA 1
ATOM 703 C C . ALA A 1 88 ? -10.546 11.282 25.178 1.00 33.57 126 ALA A C 1
ATOM 704 O O . ALA A 1 88 ? -10.205 11.823 24.117 1.00 30.65 126 ALA A O 1
ATOM 706 N N . LYS A 1 89 ? -11.679 11.573 25.806 1.00 31.15 127 LYS A N 1
ATOM 707 C CA . LYS A 1 89 ? -12.530 12.662 25.344 1.00 38.38 127 LYS A CA 1
ATOM 708 C C . LYS A 1 89 ? -11.718 13.962 25.243 1.00 39.69 127 LYS A C 1
ATOM 709 O O . LYS A 1 89 ? -11.890 14.747 24.304 1.00 38.41 127 LYS A O 1
ATOM 715 N N . PHE A 1 90 ? -10.826 14.178 26.211 1.00 39.18 128 PHE A N 1
ATOM 716 C CA . PHE A 1 90 ? -10.018 15.403 26.254 1.00 40.21 128 PHE A CA 1
ATOM 717 C C . PHE A 1 90 ? -8.807 15.407 25.316 1.00 42.04 128 PHE A C 1
ATOM 718 O O . PHE A 1 90 ? -8.038 16.365 25.309 1.00 40.04 128 PHE A O 1
ATOM 726 N N . PHE A 1 91 ? -8.646 14.354 24.516 1.00 37.40 129 PHE A N 1
ATOM 727 C CA . PHE A 1 91 ? -7.496 14.248 23.623 1.00 36.82 129 PHE A CA 1
ATOM 728 C C . PHE A 1 91 ? -7.930 14.051 22.178 1.00 37.79 129 PHE A C 1
ATOM 729 O O . PHE A 1 91 ? -8.073 12.925 21.703 1.00 35.65 129 PHE A O 1
ATOM 737 N N . PRO A 1 92 ? -8.154 15.157 21.468 1.00 37.28 130 PRO A N 1
ATOM 738 C CA . PRO A 1 92 ? -8.534 15.070 20.060 1.00 40.87 130 PRO A CA 1
ATOM 739 C C . PRO A 1 92 ? -7.521 14.264 19.258 1.00 42.94 130 PRO A C 1
ATOM 740 O O . PRO A 1 92 ? -6.346 14.621 19.206 1.00 42.17 130 PRO A O 1
ATOM 744 N N . GLY A 1 93 ? -7.976 13.184 18.636 1.00 41.58 131 GLY A N 1
ATOM 745 C CA . GLY A 1 93 ? -7.109 12.407 17.779 1.00 39.12 131 GLY A CA 1
ATOM 746 C C . GLY A 1 93 ? -6.519 11.192 18.470 1.00 37.44 131 GLY A C 1
ATOM 747 O O . GLY A 1 93 ? -5.775 10.440 17.849 1.00 34.19 131 GLY A O 1
ATOM 748 N N . ARG A 1 94 ? -6.854 11.003 19.746 1.00 32.15 132 ARG A N 1
ATOM 749 C CA . ARG A 1 94 ? -6.379 9.855 20.514 1.00 30.49 132 ARG A CA 1
ATOM 750 C C . ARG A 1 94 ? -7.578 9.111 21.062 1.00 29.47 132 ARG A C 1
ATOM 751 O O . ARG A 1 94 ? -8.577 9.727 21.406 1.00 32.19 132 ARG A O 1
ATOM 759 N N . THR A 1 95 ? -7.479 7.792 21.177 1.00 27.69 133 THR A N 1
ATOM 760 C CA . THR A 1 95 ? -8.589 7.004 21.711 1.00 28.42 133 THR A CA 1
ATOM 761 C C . THR A 1 95 ? -8.153 6.380 23.011 1.00 25.65 133 THR A C 1
ATOM 762 O O . THR A 1 95 ? -6.997 6.493 23.389 1.00 28.80 133 THR A O 1
ATOM 766 N N . ASP A 1 96 ? -9.068 5.700 23.682 1.00 21.55 134 ASP A N 1
ATOM 767 C CA . ASP A 1 96 ? -8.751 5.064 24.946 1.00 29.80 134 ASP A CA 1
ATOM 768 C C . ASP A 1 96 ? -7.582 4.083 24.825 1.00 25.79 134 ASP A C 1
ATOM 769 O O . ASP A 1 96 ? -6.828 3.910 25.767 1.00 25.05 134 ASP A O 1
ATOM 774 N N . ILE A 1 97 ? -7.445 3.448 23.666 1.00 27.21 135 ILE A N 1
ATOM 775 C CA . ILE A 1 97 ? -6.346 2.518 23.424 1.00 24.28 135 ILE A CA 1
ATOM 776 C C . ILE A 1 97 ? -5.027 3.271 23.575 1.00 24.17 135 ILE A C 1
ATOM 777 O O . ILE A 1 97 ? -4.134 2.829 24.290 1.00 21.89 135 ILE A O 1
ATOM 782 N N . HIS A 1 98 ? -4.924 4.415 22.904 1.00 22.36 136 HIS A N 1
ATOM 783 C CA . HIS A 1 98 ? -3.709 5.219 22.961 1.00 22.35 136 HIS A CA 1
ATOM 784 C C . HIS A 1 98 ? -3.458 5.762 24.366 1.00 24.46 136 HIS A C 1
ATOM 785 O O . HIS A 1 98 ? -2.320 5.748 24.855 1.00 27.48 136 HIS A O 1
ATOM 792 N N . ILE A 1 99 ? -4.508 6.240 25.016 1.00 21.78 137 ILE A N 1
ATOM 793 C CA . ILE A 1 99 ? -4.365 6.784 26.363 1.00 26.41 137 ILE A CA 1
ATOM 794 C C . ILE A 1 99 ? -3.833 5.747 27.350 1.00 21.60 137 ILE A C 1
ATOM 795 O O . ILE A 1 99 ? -2.913 6.037 28.126 1.00 22.68 137 ILE A O 1
ATOM 800 N N . LYS A 1 100 ? -4.390 4.539 27.337 1.00 22.73 138 LYS A N 1
ATOM 801 C CA . LYS A 1 100 ? -3.922 3.530 28.288 1.00 23.69 138 LYS A CA 1
ATOM 802 C C . LYS A 1 100 ? -2.501 2.993 27.975 1.00 20.48 138 LYS A C 1
ATOM 803 O O . LYS A 1 100 ? -1.739 2.702 28.891 1.00 19.16 138 LYS A O 1
ATOM 809 N N . ASN A 1 101 ? -2.124 2.914 26.699 1.00 23.90 139 ASN A N 1
ATOM 810 C CA . ASN A 1 101 ? -0.724 2.617 26.368 1.00 23.01 139 ASN A CA 1
ATOM 811 C C . ASN A 1 101 ? 0.226 3.708 26.887 1.00 23.45 139 ASN A C 1
ATOM 812 O O . ASN A 1 101 ? 1.306 3.423 27.418 1.00 20.70 139 ASN A O 1
ATOM 817 N N . ARG A 1 102 ? -0.181 4.958 26.720 1.00 22.72 140 ARG A N 1
ATOM 818 C CA . ARG A 1 102 ? 0.659 6.083 27.102 1.00 26.49 140 ARG A CA 1
ATOM 819 C C . ARG A 1 102 ? 0.836 6.182 28.606 1.00 25.97 140 ARG A C 1
ATOM 820 O O . ARG A 1 102 ? 1.862 6.678 29.069 1.00 26.15 140 ARG A O 1
ATOM 828 N N . TRP A 1 103 ? -0.149 5.714 29.369 1.00 22.90 141 TRP A N 1
ATOM 829 C CA . TRP A 1 103 ? -0.020 5.743 30.816 1.00 26.51 141 TRP A CA 1
ATOM 830 C C . TRP A 1 103 ? 1.112 4.832 31.283 1.00 27.72 141 TRP A C 1
ATOM 831 O O . TRP A 1 103 ? 1.822 5.149 32.228 1.00 27.41 141 TRP A O 1
ATOM 842 N N . VAL A 1 104 ? 1.272 3.699 30.614 1.00 28.66 142 VAL A N 1
ATOM 843 C CA . VAL A 1 104 ? 2.373 2.781 30.917 1.00 25.08 142 VAL A CA 1
ATOM 844 C C . VAL A 1 104 ? 3.693 3.511 30.749 1.00 27.64 142 VAL A C 1
ATOM 845 O O . VAL A 1 104 ? 4.570 3.458 31.611 1.00 31.79 142 VAL A O 1
ATOM 849 N N . THR A 1 105 ? 3.824 4.215 29.635 1.00 24.85 143 THR A N 1
ATOM 850 C CA . THR A 1 105 ? 5.069 4.877 29.303 1.00 29.73 143 THR A CA 1
ATOM 851 C C . THR A 1 105 ? 5.314 6.054 30.254 1.00 35.37 143 THR A C 1
ATOM 852 O O . THR A 1 105 ? 6.427 6.248 30.759 1.00 32.66 143 THR A O 1
ATOM 856 N N . ILE A 1 106 ? 4.266 6.828 30.516 1.00 29.87 144 ILE A N 1
ATOM 857 C CA . ILE A 1 106 ? 4.372 7.931 31.461 1.00 31.92 144 ILE A CA 1
ATOM 858 C C . ILE A 1 106 ? 4.690 7.450 32.867 1.00 33.60 144 ILE A C 1
ATOM 859 O O . ILE A 1 106 ? 5.543 8.018 33.534 1.00 36.31 144 ILE A O 1
ATOM 864 N N . SER A 1 107 ? 4.008 6.407 33.328 1.00 33.89 145 SER A N 1
ATOM 865 C CA . SER A 1 107 ? 4.245 5.913 34.682 1.00 35.03 145 SER A CA 1
ATOM 866 C C . SER A 1 107 ? 5.702 5.457 34.866 1.00 40.22 145 SER A C 1
ATOM 867 O O . SER A 1 107 ? 6.214 5.421 35.985 1.00 39.27 145 SER A O 1
ATOM 870 N N . ASN A 1 108 ? 6.359 5.108 33.761 1.00 39.88 146 ASN A N 1
ATOM 871 C CA . ASN A 1 108 ? 7.775 4.723 33.779 1.00 40.25 146 ASN A CA 1
ATOM 872 C C . ASN A 1 108 ? 8.681 5.930 33.998 1.00 42.32 146 ASN A C 1
ATOM 873 O O . ASN A 1 108 ? 9.606 5.892 34.805 1.00 46.57 146 ASN A O 1
ATOM 878 N N . LYS A 1 109 ? 8.409 6.999 33.261 1.00 42.03 147 LYS A N 1
ATOM 879 C CA . LYS A 1 109 ? 9.119 8.263 33.435 1.00 44.24 147 LYS A CA 1
ATOM 880 C C . LYS A 1 109 ? 8.969 8.845 34.842 1.00 43.57 147 LYS A C 1
ATOM 881 O O . LYS A 1 109 ? 9.895 9.461 35.354 1.00 45.30 147 LYS A O 1
ATOM 887 N N . LEU A 1 110 ? 7.811 8.642 35.466 1.00 41.16 148 LEU A N 1
ATOM 888 C CA . LEU A 1 110 ? 7.561 9.151 36.816 1.00 46.41 148 LEU A CA 1
ATOM 889 C C . LEU A 1 110 ? 8.126 8.244 37.899 1.00 49.65 148 LEU A C 1
ATOM 890 O O . LEU A 1 110 ? 8.033 8.556 39.085 1.00 52.02 148 LEU A O 1
ATOM 895 N N . GLY A 1 111 ? 8.693 7.117 37.494 1.00 48.70 149 GLY A N 1
ATOM 896 C CA . GLY A 1 111 ? 9.241 6.166 38.443 1.00 52.87 149 GLY A CA 1
ATOM 897 C C . GLY A 1 111 ? 8.179 5.516 39.313 1.00 57.01 149 GLY A C 1
ATOM 898 O O . GLY A 1 111 ? 8.466 5.096 40.441 1.00 53.13 149 GLY A O 1
ATOM 899 N N . ILE A 1 112 ? 6.951 5.442 38.795 1.00 55.10 150 ILE A N 1
ATOM 900 C CA . ILE A 1 112 ? 5.874 4.725 39.474 1.00 54.34 150 ILE A CA 1
ATOM 901 C C . ILE A 1 112 ? 5.860 3.248 39.084 1.00 58.96 150 ILE A C 1
ATOM 902 O O . ILE A 1 112 ? 4.859 2.743 38.570 1.00 56.70 150 ILE A O 1
ATOM 1393 N N . LYS D 1 10 ? 22.705 -21.835 -15.891 1.00 45.08 48 LYS D N 1
ATOM 1394 C CA . LYS D 1 10 ? 21.273 -21.888 -15.610 1.00 42.04 48 LYS D CA 1
ATOM 1395 C C . LYS D 1 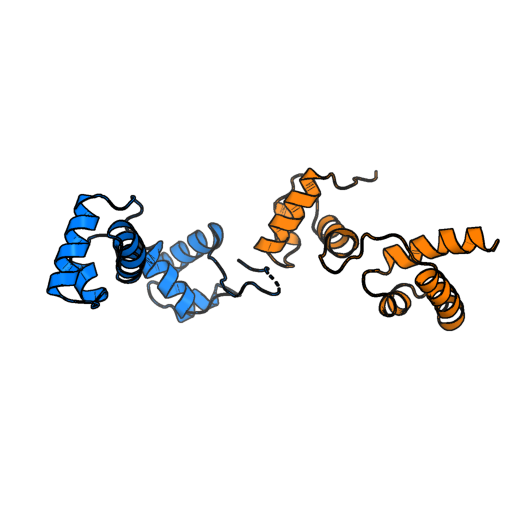10 ? 20.949 -22.537 -14.263 1.00 39.01 48 LYS D C 1
ATOM 1396 O O . LYS D 1 10 ? 20.016 -23.328 -14.139 1.00 41.88 48 LYS D O 1
ATOM 1402 N N . LYS D 1 11 ? 21.734 -22.202 -13.256 1.00 38.51 49 LYS D N 1
ATOM 1403 C CA . LYS D 1 11 ? 21.383 -22.515 -11.887 1.00 34.01 49 LYS D CA 1
ATOM 1404 C C . LYS D 1 11 ? 21.520 -21.220 -11.096 1.00 36.63 49 LYS D C 1
ATOM 1405 O O . LYS D 1 11 ? 22.626 -20.748 -10.832 1.00 42.68 49 LYS D O 1
ATOM 1411 N N . GLN D 1 12 ? 20.379 -20.633 -10.771 1.00 30.15 50 GLN D N 1
ATOM 1412 C CA . GLN D 1 12 ? 20.284 -19.400 -10.018 1.00 31.90 50 GLN D CA 1
ATOM 1413 C C . GLN D 1 12 ? 20.358 -19.781 -8.546 1.00 31.61 50 GLN D C 1
ATOM 1414 O O . GLN D 1 12 ? 19.322 -19.944 -7.934 1.00 22.98 50 GLN D O 1
ATOM 1420 N N . LYS D 1 13 ? 21.542 -19.930 -7.956 1.00 28.25 51 LYS D N 1
ATOM 1421 C CA . LYS D 1 13 ? 21.574 -20.247 -6.532 1.00 27.48 51 LYS D CA 1
ATOM 1422 C C . LYS D 1 13 ? 21.137 -19.036 -5.718 1.00 22.08 51 LYS D C 1
ATOM 1423 O O . LYS D 1 13 ? 21.449 -17.910 -6.077 1.00 21.66 51 LYS D O 1
ATOM 1429 N N . PHE D 1 14 ? 20.449 -19.266 -4.608 1.00 20.58 52 PHE D N 1
ATOM 1430 C CA . PHE D 1 14 ? 20.054 -18.164 -3.723 1.00 19.39 52 PHE D CA 1
ATOM 1431 C C . PHE D 1 14 ? 21.283 -17.558 -3.063 1.00 24.09 52 PHE D C 1
ATOM 1432 O O . PHE D 1 14 ? 22.145 -18.287 -2.579 1.00 20.44 52 PHE D O 1
ATOM 1440 N N . THR D 1 15 ? 21.372 -16.232 -3.054 1.00 22.16 53 THR D N 1
ATOM 1441 C CA . THR D 1 15 ? 22.459 -15.549 -2.350 1.00 25.81 53 THR D CA 1
ATOM 1442 C C . THR D 1 15 ? 22.077 -15.404 -0.876 1.00 22.25 53 THR D C 1
ATOM 1443 O O . THR D 1 15 ? 20.914 -15.544 -0.519 1.00 20.73 53 THR D O 1
ATOM 1447 N N . PRO D 1 16 ? 23.049 -15.120 -0.013 1.00 24.12 54 PRO D N 1
ATOM 1448 C CA . PRO D 1 16 ? 22.744 -14.873 1.400 1.00 25.28 54 PRO D CA 1
ATOM 1449 C C . PRO D 1 16 ? 21.744 -13.720 1.642 1.00 23.24 54 PRO D C 1
ATOM 1450 O O . PRO D 1 16 ? 20.882 -13.825 2.534 1.00 26.00 54 PRO D O 1
ATOM 1454 N N . GLU D 1 17 ? 21.839 -12.654 0.851 1.00 24.04 55 GLU D N 1
ATOM 1455 C CA . GLU D 1 17 ? 20.855 -11.572 0.875 1.00 23.89 55 GLU D CA 1
ATOM 1456 C C . GLU D 1 17 ? 19.462 -12.079 0.519 1.00 24.87 55 GLU D C 1
ATOM 1457 O O . GLU D 1 17 ? 18.480 -11.746 1.192 1.00 25.13 55 GLU D O 1
ATOM 1463 N N . GLU D 1 18 ? 19.368 -12.867 -0.549 1.00 23.47 56 GLU D N 1
ATOM 1464 C CA . GLU D 1 18 ? 18.078 -13.424 -0.929 1.00 20.60 56 GLU D CA 1
ATOM 1465 C C . GLU D 1 18 ? 17.532 -14.306 0.186 1.00 22.16 56 GLU D C 1
ATOM 1466 O O . GLU D 1 18 ? 16.340 -14.255 0.476 1.00 19.99 56 GLU D O 1
ATOM 1472 N N . ASP D 1 19 ? 18.383 -15.124 0.813 1.00 20.09 57 ASP D N 1
ATOM 1473 C CA . ASP D 1 19 ? 17.892 -15.965 1.906 1.00 21.07 57 ASP D CA 1
ATOM 1474 C C . ASP D 1 19 ? 17.253 -15.115 3.003 1.00 23.21 57 ASP D C 1
ATOM 1475 O O . ASP D 1 19 ? 16.178 -15.444 3.487 1.00 23.34 57 ASP D O 1
ATOM 1480 N N . GLU D 1 20 ? 17.917 -14.032 3.392 1.00 23.81 58 GLU D N 1
ATOM 1481 C CA . GLU D 1 20 ? 17.373 -13.109 4.389 1.00 25.42 58 GLU D CA 1
ATOM 1482 C C . GLU D 1 20 ? 16.020 -12.566 3.943 1.00 26.25 58 GLU D C 1
ATOM 1483 O O . GLU D 1 20 ? 15.058 -12.575 4.717 1.00 21.94 58 GLU D O 1
ATOM 1489 N N . MET D 1 21 ? 15.960 -12.074 2.703 1.00 22.06 59 MET D N 1
ATOM 1490 C CA . MET D 1 21 ? 14.709 -11.591 2.129 1.00 26.15 59 MET D CA 1
ATOM 1491 C C . MET D 1 21 ? 13.621 -12.666 2.235 1.00 23.26 59 MET D C 1
ATOM 1492 O O . MET D 1 21 ? 12.470 -12.374 2.523 1.00 22.87 59 MET D O 1
ATOM 1497 N N . LEU D 1 22 ? 13.991 -13.918 2.002 1.00 21.04 60 LEU D N 1
ATOM 1498 C CA . LEU D 1 22 ? 13.015 -15.005 1.982 1.00 22.59 60 LEU D CA 1
ATOM 1499 C C . LEU D 1 22 ? 12.465 -15.268 3.381 1.00 23.73 60 LEU D C 1
ATOM 1500 O O . LEU D 1 22 ? 11.259 -15.469 3.557 1.00 19.79 60 LEU D O 1
ATOM 1505 N N . LYS D 1 23 ? 13.355 -15.297 4.373 1.00 23.63 61 LYS D N 1
ATOM 1506 C CA . LYS D 1 23 ? 12.939 -15.524 5.754 1.00 20.11 61 LYS D CA 1
ATOM 1507 C C . LYS D 1 23 ? 11.971 -14.442 6.168 1.00 21.16 61 LYS D C 1
ATOM 1508 O O . LYS D 1 23 ? 10.950 -14.715 6.818 1.00 23.79 61 LYS D O 1
ATOM 1514 N N . ARG D 1 24 ? 12.274 -13.207 5.790 1.00 22.77 62 ARG D N 1
ATOM 1515 C CA . ARG D 1 24 ? 11.365 -12.101 6.094 1.00 23.38 62 ARG D CA 1
ATOM 1516 C C . ARG D 1 24 ? 10.023 -12.226 5.396 1.00 24.15 62 ARG D C 1
ATOM 1517 O O . ARG D 1 24 ? 8.963 -11.932 5.980 1.00 22.77 62 ARG D O 1
ATOM 1525 N N . ALA D 1 25 ? 10.053 -12.638 4.136 1.00 24.14 63 ALA D N 1
ATOM 1526 C CA . ALA D 1 25 ? 8.812 -12.730 3.365 1.00 20.45 63 ALA D CA 1
ATOM 1527 C C . ALA D 1 25 ? 7.932 -13.815 3.950 1.00 18.96 63 ALA D C 1
ATOM 1528 O O . ALA D 1 25 ? 6.701 -13.697 3.989 1.00 24.53 63 ALA D O 1
ATOM 1530 N N . VAL D 1 26 ? 8.554 -14.903 4.378 1.00 19.47 64 VAL D N 1
ATOM 1531 C CA . VAL D 1 26 ? 7.808 -15.999 4.971 1.00 17.43 64 VAL D CA 1
ATOM 1532 C C . VAL D 1 26 ? 7.221 -15.606 6.320 1.00 22.87 64 VAL D C 1
ATOM 1533 O O . VAL D 1 26 ? 6.072 -15.940 6.623 1.00 19.28 64 VAL D O 1
ATOM 1537 N N . ALA D 1 27 ? 7.968 -14.866 7.126 1.00 22.58 65 ALA D N 1
ATOM 1538 C CA . ALA D 1 27 ? 7.411 -14.434 8.418 1.00 23.22 65 ALA D CA 1
ATOM 1539 C C . ALA D 1 27 ? 6.159 -13.608 8.167 1.00 24.82 65 ALA D C 1
ATOM 1540 O O . ALA D 1 27 ? 5.172 -13.684 8.895 1.00 25.89 65 ALA D O 1
ATOM 1542 N N . GLN D 1 28 ? 6.206 -12.828 7.100 1.00 24.52 66 GLN D N 1
ATOM 1543 C CA . GLN D 1 28 ? 5.143 -11.911 6.783 1.00 29.32 66 GLN D CA 1
ATOM 1544 C C . GLN D 1 28 ? 3.938 -12.587 6.105 1.00 30.46 66 GLN D C 1
ATOM 1545 O O . GLN D 1 28 ? 2.808 -12.309 6.468 1.00 23.54 66 GLN D O 1
ATOM 1551 N N . HIS D 1 29 ? 4.172 -13.489 5.151 1.00 25.29 67 HIS D N 1
ATOM 1552 C CA . HIS D 1 29 ? 3.071 -14.051 4.349 1.00 27.13 67 HIS D CA 1
ATOM 1553 C C . HIS D 1 29 ? 2.810 -15.533 4.563 1.00 26.06 67 HIS D C 1
ATOM 1554 O O . HIS D 1 29 ? 1.953 -16.102 3.911 1.00 29.90 67 HIS D O 1
ATOM 1561 N N . GLY D 1 30 ? 3.567 -16.177 5.436 1.00 23.59 68 GLY D N 1
ATOM 1562 C CA . GLY D 1 30 ? 3.322 -17.586 5.702 1.00 27.41 68 GLY D CA 1
ATOM 1563 C C . GLY D 1 30 ? 3.652 -18.449 4.489 1.00 28.47 68 GLY D C 1
ATOM 1564 O O . GLY D 1 30 ? 4.790 -18.521 4.047 1.00 27.82 68 GLY D O 1
ATOM 1565 N N . SER D 1 31 ? 2.664 -19.115 3.937 1.00 24.15 69 SER D N 1
ATOM 1566 C CA . SER D 1 31 ? 2.942 -19.951 2.790 1.00 30.10 69 SER D CA 1
ATOM 1567 C C . SER D 1 31 ? 2.239 -19.444 1.528 1.00 27.06 69 SER D C 1
ATOM 1568 O O . SER D 1 31 ? 1.935 -20.221 0.631 1.00 27.61 69 SER D O 1
ATOM 1571 N N . ASP D 1 32 ? 1.966 -18.146 1.462 1.00 23.32 70 ASP D N 1
ATOM 1572 C CA . ASP D 1 32 ? 1.458 -17.577 0.224 1.00 26.03 70 ASP D CA 1
ATOM 1573 C C . ASP D 1 32 ? 2.635 -17.354 -0.733 1.00 22.63 70 ASP D C 1
ATOM 1574 O O . ASP D 1 32 ? 3.164 -16.258 -0.832 1.00 20.54 70 ASP D O 1
ATOM 1579 N N . TRP D 1 33 ? 3.025 -18.399 -1.448 1.00 24.46 71 TRP D N 1
ATOM 1580 C CA . TRP D 1 33 ? 4.263 -18.348 -2.226 1.00 19.83 71 TRP D CA 1
ATOM 1581 C C . TRP D 1 33 ? 4.220 -17.328 -3.355 1.00 20.10 71 TRP D C 1
ATOM 1582 O O . TRP D 1 33 ? 5.252 -16.788 -3.730 1.00 20.42 71 TRP D O 1
ATOM 1593 N N . LYS D 1 34 ? 3.040 -17.049 -3.908 1.00 19.70 72 LYS D N 1
ATOM 1594 C CA . LYS D 1 34 ? 2.970 -16.030 -4.965 1.00 21.02 72 LYS D CA 1
ATOM 1595 C C . LYS D 1 34 ? 3.297 -14.650 -4.418 1.00 18.56 72 LYS D C 1
ATOM 1596 O O . LYS D 1 34 ? 4.059 -13.894 -5.028 1.00 23.74 72 LYS D O 1
ATOM 1602 N N . MET D 1 35 ? 2.712 -14.301 -3.278 1.00 18.25 73 MET D N 1
ATOM 1603 C CA . MET D 1 35 ? 3.029 -13.021 -2.654 1.00 19.10 73 MET D CA 1
ATOM 1604 C C . MET D 1 35 ? 4.509 -12.965 -2.219 1.00 19.18 73 MET D C 1
ATOM 1605 O O . MET D 1 35 ? 5.180 -11.948 -2.362 1.00 22.01 73 MET D O 1
ATOM 1610 N N . ILE D 1 36 ? 5.034 -14.078 -1.735 1.00 18.04 74 ILE D N 1
ATOM 1611 C CA . ILE D 1 36 ? 6.434 -14.108 -1.323 1.00 19.32 74 ILE D CA 1
ATOM 1612 C C . ILE D 1 36 ? 7.350 -13.869 -2.532 1.00 21.31 74 ILE D C 1
ATOM 1613 O O . ILE D 1 36 ? 8.289 -13.063 -2.481 1.00 20.88 74 ILE D O 1
ATOM 1618 N N . ALA D 1 37 ? 7.062 -14.545 -3.637 1.00 20.26 75 ALA D N 1
ATOM 1619 C CA . ALA D 1 37 ? 7.865 -14.377 -4.852 1.00 21.21 75 ALA D CA 1
ATOM 1620 C C . ALA D 1 37 ? 7.826 -12.942 -5.365 1.00 19.79 75 ALA D C 1
ATOM 1621 O O . ALA D 1 37 ? 8.797 -12.449 -5.909 1.00 20.16 75 ALA D O 1
ATOM 1623 N N . ALA D 1 38 ? 6.701 -12.262 -5.167 1.00 20.61 76 ALA D N 1
ATOM 1624 C CA . ALA D 1 38 ? 6.557 -10.885 -5.627 1.00 21.84 76 ALA D CA 1
ATOM 1625 C C . ALA D 1 38 ? 7.520 -9.926 -4.913 1.00 25.12 76 ALA D C 1
ATOM 1626 O O . ALA D 1 38 ? 7.700 -8.784 -5.330 1.00 26.39 76 ALA D O 1
ATOM 1628 N N . THR D 1 39 ? 8.155 -10.377 -3.839 1.00 26.27 77 THR D N 1
ATOM 1629 C CA . THR D 1 39 ? 9.115 -9.504 -3.170 1.00 25.61 77 THR D CA 1
ATOM 1630 C C . THR D 1 39 ? 10.477 -9.591 -3.850 1.00 25.13 77 THR D C 1
ATOM 1631 O O . THR D 1 39 ? 11.363 -8.789 -3.574 1.00 25.72 77 THR D O 1
ATOM 1635 N N . PHE D 1 40 ? 10.631 -10.545 -4.768 1.00 25.19 78 PHE D N 1
ATOM 1636 C CA . PHE D 1 40 ? 11.906 -10.734 -5.443 1.00 20.83 78 PHE D CA 1
ATOM 1637 C C . PHE D 1 40 ? 11.824 -10.330 -6.907 1.00 24.07 78 PHE D C 1
ATOM 1638 O O . PHE D 1 40 ? 10.903 -10.726 -7.619 1.00 24.13 78 PHE D O 1
ATOM 1646 N N . PRO D 1 41 ? 12.810 -9.570 -7.373 1.00 21.14 79 PRO D N 1
ATOM 1647 C CA . PRO D 1 41 ? 12.801 -9.207 -8.790 1.00 24.93 79 PRO D CA 1
ATOM 1648 C C . PRO D 1 41 ? 13.121 -10.403 -9.676 1.00 23.95 79 PRO D C 1
ATOM 1649 O O . PRO D 1 41 ? 12.784 -10.383 -10.853 1.00 23.68 79 PRO D O 1
ATOM 1653 N N . ASN D 1 42 ? 13.734 -11.442 -9.113 1.00 22.21 80 ASN D N 1
ATOM 1654 C CA . ASN D 1 42 ? 14.238 -12.540 -9.929 1.00 24.94 80 ASN D CA 1
ATOM 1655 C C . ASN D 1 42 ? 13.863 -13.934 -9.442 1.00 25.02 80 ASN D C 1
ATOM 1656 O O . ASN D 1 42 ? 14.545 -14.882 -9.774 1.00 25.00 80 ASN D O 1
ATOM 1661 N N . ARG D 1 43 ? 12.783 -14.079 -8.676 1.00 20.12 81 ARG D N 1
ATOM 1662 C CA . ARG D 1 43 ? 12.398 -15.404 -8.181 1.00 19.75 81 ARG D CA 1
ATOM 1663 C C . ARG D 1 43 ? 10.914 -15.608 -8.334 1.00 21.32 81 ARG D C 1
ATOM 1664 O O . ARG D 1 43 ? 10.141 -14.661 -8.165 1.00 18.56 81 ARG D O 1
ATOM 1672 N N . ASN D 1 44 ? 10.529 -16.846 -8.652 1.00 18.93 82 ASN D N 1
ATOM 1673 C CA . ASN D 1 44 ? 9.121 -17.214 -8.712 1.00 18.84 82 ASN D CA 1
ATOM 1674 C C . ASN D 1 44 ? 8.697 -18.036 -7.488 1.00 21.74 82 ASN D C 1
ATOM 1675 O O . ASN D 1 44 ? 9.529 -18.368 -6.632 1.00 20.22 82 ASN D O 1
ATOM 1680 N N . ALA D 1 45 ? 7.416 -18.376 -7.417 1.00 18.27 83 ALA D N 1
ATOM 1681 C CA . ALA D 1 45 ? 6.867 -19.093 -6.269 1.00 20.65 83 ALA D CA 1
ATOM 1682 C C . ALA D 1 45 ? 7.558 -20.420 -6.025 1.00 19.76 83 ALA D C 1
ATOM 1683 O O . ALA D 1 45 ? 7.767 -20.819 -4.878 1.00 18.25 83 ALA D O 1
ATOM 1685 N N . ARG D 1 46 ? 7.886 -21.124 -7.107 1.00 19.95 84 ARG D N 1
ATOM 1686 C CA . ARG D 1 46 ? 8.519 -22.436 -7.000 1.00 19.81 84 ARG D CA 1
ATOM 1687 C C . ARG D 1 46 ? 9.884 -22.360 -6.367 1.00 21.59 84 ARG D C 1
ATOM 1688 O O . ARG D 1 46 ? 10.215 -23.152 -5.491 1.00 23.34 84 ARG D O 1
ATOM 1696 N N . GLN D 1 47 ? 10.690 -21.429 -6.852 1.00 17.79 85 GLN D N 1
ATOM 1697 C CA . GLN D 1 47 ? 12.044 -21.241 -6.345 1.00 17.83 85 GLN D CA 1
ATOM 1698 C C . GLN D 1 47 ? 12.018 -20.919 -4.849 1.00 18.39 85 GLN D C 1
ATOM 1699 O O . GLN D 1 47 ? 12.805 -21.464 -4.072 1.00 18.81 85 GLN D O 1
ATOM 1705 N N . CYS D 1 48 ? 11.077 -20.070 -4.453 1.00 16.05 86 CYS D N 1
ATOM 1706 C CA . CYS D 1 48 ? 10.947 -19.647 -3.057 1.00 16.27 86 CYS D CA 1
ATOM 1707 C C . CYS D 1 48 ? 10.514 -20.797 -2.153 1.00 19.51 86 CYS D C 1
ATOM 1708 O O . CYS D 1 48 ? 11.133 -21.048 -1.119 1.00 18.93 86 CYS D O 1
ATOM 1711 N N . ARG D 1 49 ? 9.449 -21.489 -2.548 1.00 19.51 87 ARG D N 1
ATOM 1712 C CA . ARG D 1 49 ? 8.948 -22.652 -1.819 1.00 23.03 87 ARG D CA 1
ATOM 1713 C C . ARG D 1 49 ? 10.052 -23.689 -1.642 1.00 22.42 87 ARG D C 1
ATOM 1714 O O . ARG D 1 49 ? 10.273 -24.169 -0.539 1.00 20.98 87 ARG D O 1
ATOM 1722 N N . ASP D 1 50 ? 10.749 -24.030 -2.726 1.00 22.52 88 ASP D N 1
ATOM 1723 C CA . ASP D 1 50 ? 11.850 -25.006 -2.630 1.00 24.21 88 ASP D CA 1
ATOM 1724 C C . ASP D 1 50 ? 12.977 -24.574 -1.699 1.00 21.04 88 ASP D C 1
ATOM 1725 O O . ASP D 1 50 ? 13.422 -25.366 -0.884 1.00 26.26 88 ASP D O 1
ATOM 1730 N N . ARG D 1 51 ? 13.454 -23.337 -1.824 1.00 19.66 89 ARG D N 1
ATOM 1731 C CA . ARG D 1 51 ? 14.534 -22.844 -0.955 1.00 18.55 89 ARG D CA 1
ATOM 1732 C C . ARG D 1 51 ? 14.126 -22.861 0.521 1.00 23.35 89 ARG D C 1
ATOM 1733 O O . ARG D 1 51 ? 14.915 -23.237 1.400 1.00 22.90 89 ARG D O 1
ATOM 1741 N N . TRP D 1 52 ? 12.903 -22.429 0.800 1.00 20.38 90 TRP D N 1
ATOM 1742 C CA . TRP D 1 52 ? 12.401 -22.455 2.163 1.00 23.41 90 TRP D CA 1
ATOM 1743 C C . TRP D 1 52 ? 12.289 -23.885 2.673 1.00 23.21 90 TRP D C 1
ATOM 1744 O O . TRP D 1 52 ? 12.858 -24.232 3.701 1.00 25.13 90 TRP D O 1
ATOM 1755 N N . LYS D 1 53 ? 11.561 -24.710 1.934 1.00 21.23 91 LYS D N 1
ATOM 1756 C CA . LYS D 1 53 ? 11.224 -26.065 2.361 1.00 27.79 91 LYS D CA 1
ATOM 1757 C C . LYS D 1 53 ? 12.473 -26.906 2.612 1.00 32.37 91 LYS D C 1
ATOM 1758 O O . LYS D 1 53 ? 12.513 -27.740 3.514 1.00 26.47 91 LYS D O 1
ATOM 1764 N N . ASN D 1 54 ? 13.500 -26.691 1.808 1.00 26.00 92 ASN D N 1
ATOM 1765 C CA . ASN D 1 54 ? 14.656 -27.581 1.865 1.00 29.16 92 ASN D CA 1
ATOM 1766 C C . ASN D 1 54 ? 15.889 -27.004 2.531 1.00 29.86 92 ASN D C 1
ATOM 1767 O O . ASN D 1 54 ? 16.817 -27.741 2.841 1.00 29.74 92 ASN D O 1
ATOM 1772 N N . TYR D 1 55 ? 15.917 -25.703 2.781 1.00 26.14 93 TYR D N 1
ATOM 1773 C CA . TYR D 1 55 ? 17.162 -25.142 3.275 1.00 27.09 93 TYR D CA 1
ATOM 1774 C C . TYR D 1 55 ? 17.026 -24.104 4.366 1.00 28.08 93 TYR D C 1
ATOM 1775 O O . TYR D 1 55 ? 17.925 -23.955 5.193 1.00 24.58 93 TYR D O 1
ATOM 1784 N N . LEU D 1 56 ? 15.909 -23.390 4.381 1.00 23.12 94 LEU D N 1
ATOM 1785 C CA . LEU D 1 56 ? 15.761 -22.277 5.319 1.00 25.97 94 LEU D CA 1
ATOM 1786 C C . LEU D 1 56 ? 14.832 -22.550 6.509 1.00 26.54 94 LEU D C 1
ATOM 1787 O O . LEU D 1 56 ? 14.933 -21.895 7.545 1.00 28.98 94 LEU D O 1
ATOM 1792 N N . ALA D 1 57 ? 13.932 -23.508 6.364 1.00 28.53 95 ALA D N 1
ATOM 1793 C CA . ALA D 1 57 ? 12.934 -23.734 7.400 1.00 29.95 95 ALA D CA 1
ATOM 1794 C C . ALA D 1 57 ? 13.660 -24.119 8.678 1.00 36.22 95 ALA D C 1
ATOM 1795 O O . ALA D 1 57 ? 14.648 -24.840 8.634 1.00 33.50 95 ALA D O 1
ATOM 1797 N N . PRO D 1 58 ? 13.158 -23.641 9.823 1.00 39.84 96 PRO D N 1
ATOM 1798 C CA . PRO D 1 58 ? 13.808 -23.876 11.118 1.00 38.58 96 PRO D CA 1
ATOM 1799 C C . PRO D 1 58 ? 13.920 -25.371 11.401 1.00 38.93 96 PRO D C 1
ATOM 1800 O O . PRO D 1 58 ? 14.847 -25.797 12.090 1.00 43.86 96 PRO D O 1
ATOM 1804 N N . SER D 1 59 ? 12.993 -26.151 10.855 1.00 38.80 97 SER D N 1
ATOM 1805 C CA . SER D 1 59 ? 13.021 -27.611 10.962 1.00 42.19 97 SER D CA 1
ATOM 1806 C C . SER D 1 59 ? 14.151 -28.309 10.181 1.00 40.96 97 SER D C 1
ATOM 1807 O O . SER D 1 59 ? 14.249 -29.536 10.202 1.00 41.41 97 SER D O 1
ATOM 1810 N N . ILE D 1 60 ? 14.995 -27.548 9.489 1.00 37.54 98 ILE D N 1
ATOM 1811 C CA . ILE D 1 60 ? 16.068 -28.164 8.704 1.00 39.93 98 ILE D CA 1
ATOM 1812 C C . ILE D 1 60 ? 17.373 -28.241 9.492 1.00 35.08 98 ILE D C 1
ATOM 1813 O O . ILE D 1 60 ? 17.853 -27.239 10.022 1.00 39.97 98 ILE D O 1
ATOM 1818 N N . SER D 1 61 ? 17.949 -29.434 9.577 1.00 38.21 99 SER D N 1
ATOM 1819 C CA . SER D 1 61 ? 19.250 -29.571 10.231 1.00 41.17 99 SER D CA 1
ATOM 1820 C C . SER D 1 61 ? 20.372 -29.100 9.328 1.00 40.41 99 SER D C 1
ATOM 1821 O O . SER D 1 61 ? 20.385 -29.414 8.138 1.00 42.43 99 SER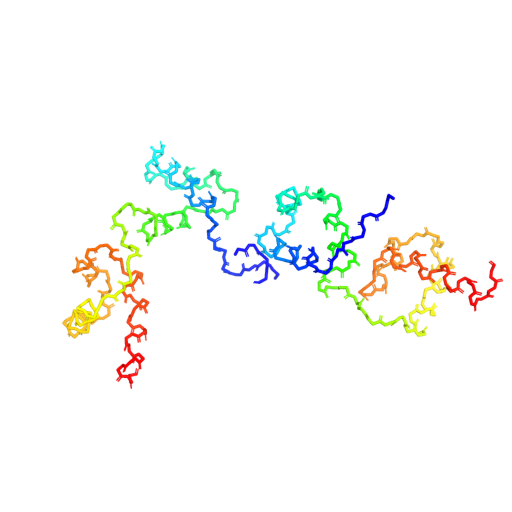 D O 1
ATOM 1824 N N . HIS D 1 62 ? 21.322 -28.362 9.900 1.00 39.20 100 HIS D N 1
ATOM 1825 C CA . HIS D 1 62 ? 22.489 -27.903 9.154 1.00 42.81 100 HIS D CA 1
ATOM 1826 C C . HIS D 1 62 ? 23.789 -28.528 9.655 1.00 43.59 100 HIS D C 1
ATOM 1827 O O . HIS D 1 62 ? 24.878 -28.119 9.254 1.00 43.96 100 HIS D O 1
ATOM 1834 N N . THR D 1 63 ? 23.659 -29.522 10.528 1.00 45.15 101 THR D N 1
ATOM 1835 C CA . THR D 1 63 ? 24.802 -30.284 11.017 1.00 48.00 101 THR D CA 1
ATOM 1836 C C . THR D 1 63 ? 25.078 -31.460 10.092 1.00 43.60 101 THR D C 1
ATOM 1837 O O . THR D 1 63 ? 24.160 -31.997 9.471 1.00 43.90 101 THR D O 1
ATOM 1841 N N . PRO D 1 64 ? 26.351 -31.860 9.993 1.00 45.23 102 PRO D N 1
ATOM 1842 C CA . PRO D 1 64 ? 26.710 -32.895 9.021 1.00 42.58 102 PRO D CA 1
ATOM 1843 C C . PRO D 1 64 ? 26.040 -34.216 9.364 1.00 45.22 102 PRO D C 1
ATOM 1844 O O . PRO D 1 64 ? 25.599 -34.426 10.498 1.00 42.93 102 PRO D O 1
ATOM 1848 N N . TRP D 1 65 ? 25.937 -35.087 8.372 1.00 39.59 103 TRP D N 1
ATOM 1849 C CA . TRP D 1 65 ? 25.376 -36.400 8.595 1.00 42.03 103 TRP D CA 1
ATOM 1850 C C . TRP D 1 65 ? 26.214 -37.187 9.595 1.00 37.78 103 TRP D C 1
ATOM 1851 O O . TRP D 1 65 ? 27.443 -37.151 9.550 1.00 36.69 103 TRP D O 1
ATOM 1862 N N . THR D 1 66 ? 25.540 -37.869 10.512 1.00 39.14 104 THR D N 1
ATOM 1863 C CA . THR D 1 66 ? 26.213 -38.719 11.481 1.00 40.21 104 THR D CA 1
ATOM 1864 C C . THR D 1 66 ? 26.275 -40.132 10.944 1.00 3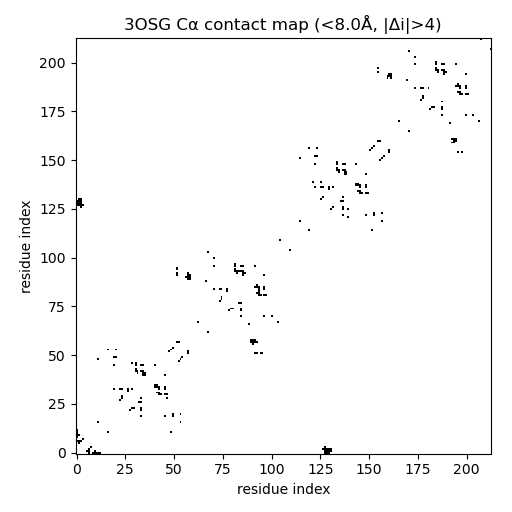8.59 104 THR D C 1
ATOM 1865 O O . THR D 1 66 ? 25.530 -40.496 10.027 1.00 34.31 104 THR D O 1
ATOM 1869 N N . ALA D 1 67 ? 27.153 -40.935 11.531 1.00 36.08 105 ALA D N 1
ATOM 1870 C CA . ALA D 1 67 ? 27.256 -42.323 11.144 1.00 38.35 105 ALA D CA 1
ATOM 1871 C C . ALA D 1 67 ? 25.939 -43.035 11.453 1.00 34.29 105 ALA D C 1
ATOM 1872 O O . ALA D 1 67 ? 25.477 -43.853 10.657 1.00 36.31 105 ALA D O 1
ATOM 1874 N N . GLU D 1 68 ? 25.327 -42.721 12.594 1.00 37.02 106 GLU D N 1
ATOM 1875 C CA . GLU D 1 68 ? 23.970 -43.215 12.873 1.00 40.69 106 GLU D CA 1
ATOM 1876 C C . GLU D 1 68 ? 23.082 -43.019 11.655 1.00 36.80 106 GLU D C 1
ATOM 1877 O O . GLU D 1 68 ? 22.526 -43.975 11.123 1.00 34.97 106 GLU D O 1
ATOM 1883 N N . GLU D 1 69 ? 22.973 -41.769 11.209 1.00 38.58 107 GLU D N 1
ATOM 1884 C CA . GLU D 1 69 ? 22.154 -41.418 10.047 1.00 35.96 107 GLU D CA 1
ATOM 1885 C C . GLU D 1 69 ? 22.496 -42.180 8.768 1.00 31.61 107 GLU D C 1
ATOM 1886 O O . GLU D 1 69 ? 21.611 -42.598 8.035 1.00 34.82 107 GLU D O 1
ATOM 1892 N N . ASP D 1 70 ? 23.778 -42.347 8.483 1.00 33.18 108 ASP D N 1
ATOM 1893 C CA . ASP D 1 70 ? 24.162 -43.113 7.307 1.00 36.05 108 ASP D CA 1
ATOM 1894 C C . ASP D 1 70 ? 23.724 -44.557 7.451 1.00 33.61 108 ASP D C 1
ATOM 1895 O O . ASP D 1 70 ? 23.244 -45.169 6.497 1.00 34.30 108 ASP D O 1
ATOM 1900 N N . ALA D 1 71 ? 23.893 -45.089 8.658 1.00 36.28 109 ALA D N 1
ATOM 1901 C CA . ALA D 1 71 ? 23.535 -46.472 8.950 1.00 35.22 109 ALA D CA 1
ATOM 1902 C C . ALA D 1 71 ? 22.050 -46.711 8.728 1.00 33.71 109 ALA D C 1
ATOM 1903 O O . ALA D 1 71 ? 21.664 -47.673 8.072 1.00 36.14 109 ALA D O 1
ATOM 1905 N N . LEU D 1 72 ? 21.228 -45.825 9.278 1.00 32.58 110 LEU D N 1
ATOM 1906 C CA . LEU D 1 72 ? 19.787 -45.897 9.098 1.00 36.17 110 LEU D CA 1
ATOM 1907 C C . LEU D 1 72 ? 19.450 -45.828 7.623 1.00 38.95 110 LEU D C 1
ATOM 1908 O O . LEU D 1 72 ? 18.626 -46.593 7.127 1.00 37.04 110 LEU D O 1
ATOM 1913 N N . LEU D 1 73 ? 20.105 -44.913 6.915 1.00 34.35 111 LEU D N 1
ATOM 1914 C CA . LEU D 1 73 ? 19.819 -44.721 5.502 1.00 33.15 111 LEU D CA 1
ATOM 1915 C C . LEU D 1 73 ? 20.119 -45.972 4.694 1.00 34.26 111 LEU D C 1
ATOM 1916 O O . LEU D 1 73 ? 19.361 -46.340 3.793 1.00 35.86 111 LEU D O 1
ATOM 1921 N N . VAL D 1 74 ? 21.228 -46.631 5.005 1.00 33.95 112 VAL D N 1
ATOM 1922 C C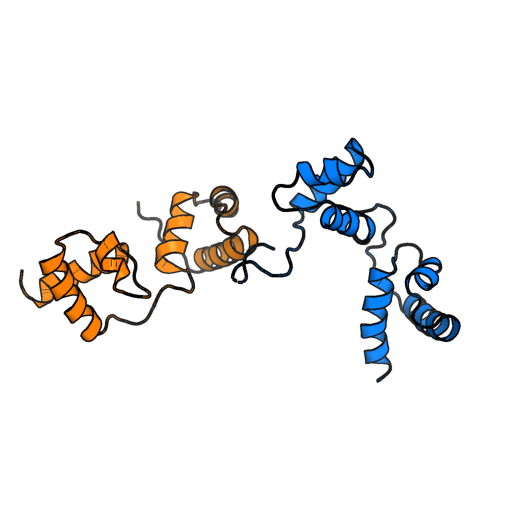A . VAL D 1 74 ? 21.558 -47.860 4.297 1.00 37.57 112 VAL D CA 1
ATOM 1923 C C . VAL D 1 74 ? 20.470 -48.916 4.501 1.00 41.37 112 VAL D C 1
ATOM 1924 O O . VAL D 1 74 ? 20.094 -49.616 3.564 1.00 41.69 112 VAL D O 1
ATOM 1928 N N . GLN D 1 75 ? 19.953 -49.016 5.719 1.00 39.87 113 GLN D N 1
ATOM 1929 C CA . GLN D 1 75 ? 18.865 -49.952 5.997 1.00 44.48 113 GLN D CA 1
ATOM 1930 C C . GLN D 1 75 ? 17.608 -49.606 5.192 1.00 45.90 113 GLN D C 1
ATOM 1931 O O . GLN D 1 75 ? 17.108 -50.421 4.411 1.00 45.19 113 GLN D O 1
ATOM 1937 N N . LYS D 1 76 ? 17.123 -48.381 5.379 1.00 43.74 114 LYS D N 1
ATOM 1938 C CA . LYS D 1 76 ? 15.910 -47.900 4.720 1.00 42.36 114 LYS D CA 1
ATOM 1939 C C . LYS D 1 76 ? 15.899 -48.102 3.208 1.00 44.37 114 LYS D C 1
ATOM 1940 O O . LYS D 1 76 ? 14.867 -48.450 2.637 1.00 44.52 114 LYS D O 1
ATOM 1946 N N . ILE D 1 77 ? 17.044 -47.908 2.560 1.00 38.03 115 ILE D N 1
ATOM 1947 C CA . ILE D 1 77 ? 17.114 -48.062 1.107 1.00 42.13 115 ILE D CA 1
ATOM 1948 C C . ILE D 1 77 ? 16.990 -49.524 0.664 1.00 44.61 115 ILE D C 1
ATOM 1949 O O . ILE D 1 77 ? 16.554 -49.813 -0.455 1.00 40.46 115 ILE D O 1
ATOM 1954 N N . GLN D 1 78 ? 17.394 -50.444 1.534 1.00 41.13 116 GLN D N 1
ATOM 1955 C CA . GLN D 1 78 ? 17.199 -51.860 1.265 1.00 45.66 116 GLN D CA 1
ATOM 1956 C C . GLN D 1 78 ? 15.709 -52.166 1.422 1.00 46.06 116 GLN D C 1
ATOM 1957 O O . GLN D 1 78 ? 15.097 -52.801 0.561 1.00 46.32 116 GLN D O 1
ATOM 1963 N N . GLU D 1 79 ? 15.133 -51.663 2.512 1.00 46.61 117 GLU D N 1
ATOM 1964 C CA . GLU D 1 79 ? 13.719 -51.865 2.844 1.00 50.24 117 GLU D CA 1
ATOM 1965 C C . GLU D 1 79 ? 12.723 -51.205 1.881 1.00 49.89 117 GLU D C 1
ATOM 1966 O O . GLU D 1 79 ? 11.699 -51.796 1.540 1.00 51.41 117 GLU D O 1
ATOM 1972 N N . TYR D 1 80 ? 13.016 -49.984 1.447 1.00 48.85 118 TYR D N 1
ATOM 1973 C CA . TYR D 1 80 ? 12.066 -49.228 0.634 1.00 48.79 118 TYR D CA 1
ATOM 1974 C C . TYR D 1 80 ? 12.486 -48.971 -0.806 1.00 43.78 118 TYR D C 1
ATOM 1975 O O . TYR D 1 80 ? 11.687 -48.469 -1.589 1.00 47.50 118 TYR D O 1
ATOM 1984 N N . GLY D 1 81 ? 13.724 -49.292 -1.160 1.00 43.02 119 GLY D N 1
ATOM 1985 C CA . GLY D 1 81 ? 14.254 -48.879 -2.446 1.00 38.65 119 GLY D CA 1
ATOM 1986 C C . GLY D 1 81 ? 14.290 -47.360 -2.551 1.00 40.48 119 GLY D C 1
ATOM 1987 O O . GLY D 1 81 ? 14.302 -46.650 -1.545 1.00 39.07 119 GLY D O 1
ATOM 1988 N N . ARG D 1 82 ? 14.280 -46.855 -3.777 1.00 39.15 120 ARG D N 1
ATOM 1989 C CA . ARG D 1 82 ? 14.454 -45.424 -4.030 1.00 42.07 120 ARG D CA 1
ATOM 1990 C C . ARG D 1 82 ? 13.212 -44.558 -3.824 1.00 42.41 120 ARG D C 1
ATOM 1991 O O . ARG D 1 82 ? 12.822 -43.815 -4.724 1.00 45.91 120 ARG D O 1
ATOM 1999 N N . GLN D 1 83 ? 12.601 -44.638 -2.647 1.00 44.45 121 GLN D N 1
ATOM 2000 C CA . GLN D 1 83 ? 11.464 -43.781 -2.315 1.00 38.62 121 GLN D CA 1
ATOM 2001 C C . GLN D 1 83 ? 11.869 -42.719 -1.302 1.00 35.10 121 GLN D C 1
ATOM 2002 O O . GLN D 1 83 ? 11.536 -42.809 -0.125 1.00 38.77 121 GLN D O 1
ATOM 2008 N N . TRP D 1 84 ? 12.580 -41.704 -1.778 1.00 39.66 122 TRP D N 1
ATOM 2009 C CA . TRP D 1 84 ? 13.232 -40.734 -0.904 1.00 37.43 122 TRP D CA 1
ATOM 2010 C C . TRP D 1 84 ? 12.250 -40.052 0.042 1.00 35.89 122 TRP D C 1
ATOM 2011 O O . TRP D 1 84 ? 12.541 -39.860 1.227 1.00 37.69 122 TRP D O 1
ATOM 2022 N N . ALA D 1 85 ? 11.089 -39.685 -0.486 1.00 37.86 123 ALA D N 1
ATOM 2023 C CA . ALA D 1 85 ? 10.048 -39.021 0.295 1.00 35.88 123 ALA D CA 1
ATOM 2024 C C . ALA D 1 85 ? 9.643 -39.803 1.554 1.00 37.14 123 ALA D C 1
ATOM 2025 O O . ALA D 1 85 ? 9.588 -39.255 2.657 1.00 35.61 123 ALA D O 1
ATOM 2027 N N . ILE D 1 86 ? 9.356 -41.086 1.386 1.00 37.75 124 ILE D N 1
ATOM 2028 C CA . ILE D 1 86 ? 9.013 -41.933 2.525 1.00 38.74 124 ILE D CA 1
ATOM 2029 C C . ILE D 1 86 ? 10.196 -42.075 3.477 1.00 41.81 124 ILE D C 1
ATOM 2030 O O . ILE D 1 86 ? 10.072 -41.826 4.676 1.00 41.12 124 ILE D O 1
ATOM 2035 N N . ILE D 1 87 ? 11.350 -42.459 2.937 1.00 42.95 125 ILE D N 1
ATOM 2036 C CA . ILE D 1 87 ? 12.562 -42.583 3.746 1.00 38.66 125 ILE D CA 1
ATOM 2037 C C . ILE D 1 87 ? 12.815 -41.320 4.554 1.00 42.62 125 ILE D C 1
ATOM 2038 O O . ILE D 1 87 ? 13.127 -41.376 5.751 1.00 40.61 125 ILE D O 1
ATOM 2043 N N . ALA D 1 88 ? 12.670 -40.172 3.898 1.00 39.65 126 ALA D N 1
ATOM 2044 C CA . ALA D 1 88 ? 12.978 -38.900 4.540 1.00 38.63 126 ALA D CA 1
ATOM 2045 C C . ALA D 1 88 ? 12.134 -38.667 5.784 1.00 38.14 126 ALA D C 1
ATOM 2046 O O . ALA D 1 88 ? 12.461 -37.819 6.609 1.00 40.04 126 ALA D O 1
ATOM 2048 N N . LYS D 1 89 ? 11.034 -39.404 5.904 1.00 42.26 127 LYS D N 1
ATOM 2049 C CA . LYS D 1 89 ? 10.160 -39.277 7.063 1.00 42.98 127 LYS D CA 1
ATOM 2050 C C . LYS D 1 89 ? 10.858 -39.799 8.308 1.00 48.68 127 LYS D C 1
ATOM 2051 O O . LYS D 1 89 ? 10.584 -39.349 9.423 1.00 48.13 127 LYS D O 1
ATOM 2057 N N . PHE D 1 90 ? 11.786 -40.733 8.106 1.00 48.15 128 PHE D N 1
ATOM 2058 C CA . PHE D 1 90 ? 12.521 -41.335 9.212 1.00 45.87 128 PHE D CA 1
ATOM 2059 C C . PHE D 1 90 ? 13.710 -40.494 9.672 1.00 46.54 128 PHE D C 1
ATOM 2060 O O . PHE D 1 90 ? 14.335 -40.811 10.683 1.00 48.31 128 PHE D O 1
ATOM 2068 N N . PHE D 1 91 ? 14.018 -39.419 8.950 1.00 45.55 129 PHE D N 1
ATOM 2069 C CA . PHE D 1 91 ? 15.141 -38.559 9.330 1.00 45.08 129 PHE D CA 1
ATOM 2070 C C . PHE D 1 91 ? 14.675 -37.161 9.676 1.00 42.71 129 PHE D C 1
ATOM 2071 O O . PHE D 1 91 ? 14.375 -36.376 8.788 1.00 44.49 129 PHE D O 1
ATOM 2079 N N . PRO D 1 92 ? 14.639 -36.835 10.971 1.00 45.72 130 PRO D N 1
ATOM 2080 C CA . PRO D 1 92 ? 14.218 -35.493 11.372 1.00 42.26 130 PRO D CA 1
ATOM 2081 C C . PRO D 1 92 ? 15.257 -34.479 10.939 1.00 40.94 130 PRO D C 1
ATOM 2082 O O . PRO D 1 92 ? 16.448 -34.706 11.133 1.00 41.13 130 PRO D O 1
ATOM 2086 N N . GLY D 1 93 ? 14.813 -33.374 10.355 1.00 41.25 131 GLY D N 1
ATOM 2087 C CA . GLY D 1 93 ? 15.733 -32.359 9.869 1.00 41.35 131 GLY D CA 1
ATOM 2088 C C . GLY D 1 93 ? 16.274 -32.583 8.462 1.00 36.39 131 GLY D C 1
ATOM 2089 O O . GLY D 1 93 ? 17.051 -31.765 7.963 1.00 38.58 131 GLY D O 1
ATOM 2090 N N . ARG D 1 94 ? 15.892 -33.693 7.835 1.00 34.61 132 ARG D N 1
ATOM 2091 C CA . ARG D 1 94 ? 16.302 -33.987 6.461 1.00 37.51 132 ARG D CA 1
ATOM 2092 C C . ARG D 1 94 ? 15.093 -34.185 5.564 1.00 32.48 132 ARG D C 1
ATOM 2093 O O . ARG D 1 94 ? 14.129 -34.812 5.969 1.00 34.36 132 ARG D O 1
ATOM 2101 N N . THR D 1 95 ? 15.163 -33.670 4.336 1.00 32.64 133 THR D N 1
ATOM 2102 C CA . THR D 1 95 ? 14.090 -33.833 3.360 1.00 33.47 133 THR D CA 1
ATOM 2103 C C . THR D 1 95 ? 14.542 -34.787 2.272 1.00 34.07 133 THR D C 1
ATOM 2104 O O . THR D 1 95 ? 15.699 -35.196 2.231 1.00 32.98 133 THR D O 1
ATOM 2108 N N . ASP D 1 96 ? 13.638 -35.116 1.362 1.00 34.11 134 ASP D N 1
ATOM 2109 C CA . ASP D 1 96 ? 13.977 -36.045 0.297 1.00 32.08 134 ASP D CA 1
ATOM 2110 C C . ASP D 1 96 ? 15.179 -35.586 -0.527 1.00 34.63 134 ASP D C 1
ATOM 2111 O O . ASP D 1 96 ? 15.966 -36.414 -0.984 1.00 32.62 134 ASP D O 1
ATOM 2116 N N . ILE D 1 97 ? 15.318 -34.279 -0.725 1.00 32.59 135 ILE D N 1
ATOM 2117 C CA . ILE D 1 97 ? 16.469 -33.754 -1.452 1.00 32.08 135 ILE D CA 1
ATOM 2118 C C . ILE D 1 97 ? 17.776 -34.171 -0.774 1.00 31.48 135 ILE D C 1
ATOM 2119 O O . ILE D 1 97 ? 18.715 -34.607 -1.437 1.00 30.23 135 ILE D O 1
ATOM 2124 N N . HIS D 1 98 ? 17.834 -34.025 0.548 1.00 31.65 136 HIS D N 1
ATOM 2125 C CA . HIS D 1 98 ? 19.035 -34.377 1.291 1.00 29.98 136 HIS D CA 1
ATOM 2126 C C . HIS D 1 98 ? 19.263 -35.873 1.264 1.00 32.24 136 HIS D C 1
ATOM 2127 O O . HIS D 1 98 ? 20.401 -36.325 1.199 1.00 30.52 136 HIS D O 1
ATOM 2134 N N . ILE D 1 99 ? 18.183 -36.646 1.349 1.00 32.56 137 ILE D N 1
ATOM 2135 C CA . ILE D 1 99 ? 18.310 -38.103 1.368 1.00 31.18 137 ILE D CA 1
ATOM 2136 C C . ILE D 1 99 ? 18.809 -38.591 0.015 1.00 34.72 137 ILE D C 1
ATOM 2137 O O . ILE D 1 99 ? 19.728 -39.407 -0.082 1.00 35.92 137 ILE D O 1
ATOM 2142 N N . LYS D 1 100 ? 18.179 -38.082 -1.031 1.00 28.1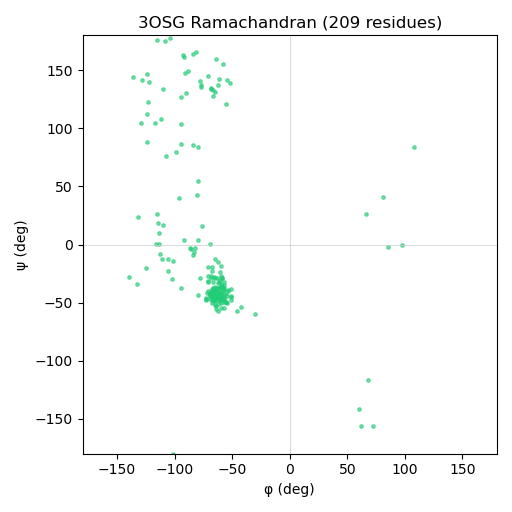6 138 LYS D N 1
ATOM 2143 C CA . LYS D 1 100 ? 18.565 -38.347 -2.402 1.00 31.99 138 LYS D CA 1
ATOM 2144 C C . LYS D 1 100 ? 20.068 -38.081 -2.597 1.00 32.82 138 LYS D C 1
ATOM 2145 O O . LYS D 1 100 ? 20.791 -38.893 -3.176 1.00 32.58 138 LYS D O 1
ATOM 2151 N N . ASN D 1 101 ? 20.534 -36.935 -2.115 1.00 30.21 139 ASN D N 1
ATOM 2152 C CA . ASN D 1 101 ? 21.932 -36.560 -2.295 1.00 29.40 139 ASN D CA 1
ATOM 2153 C C . ASN D 1 101 ? 22.868 -37.420 -1.447 1.00 32.49 139 ASN D C 1
ATOM 2154 O O . ASN D 1 101 ? 23.951 -37.806 -1.894 1.00 32.22 139 ASN D O 1
ATOM 2159 N N . ARG D 1 102 ? 22.465 -37.709 -0.218 1.00 30.91 140 ARG D N 1
ATOM 2160 C CA . ARG D 1 102 ? 23.358 -38.413 0.694 1.00 32.33 140 ARG D CA 1
ATOM 2161 C C . ARG D 1 102 ? 23.605 -39.814 0.190 1.00 34.75 140 ARG D C 1
ATOM 2162 O O . ARG D 1 102 ? 24.687 -40.371 0.380 1.00 32.84 140 ARG D O 1
ATOM 2170 N N . TRP D 1 103 ? 22.604 -40.386 -0.462 1.00 29.49 141 TRP D N 1
ATOM 2171 C CA . TRP D 1 103 ? 22.747 -41.732 -0.995 1.00 32.78 141 TRP D CA 1
ATOM 2172 C C . TRP D 1 103 ? 23.862 -41.834 -2.027 1.00 35.40 141 TRP D C 1
ATOM 2173 O O . TRP D 1 103 ? 24.564 -42.846 -2.096 1.00 35.23 141 TRP D O 1
ATOM 2184 N N . VAL D 1 104 ? 24.016 -40.804 -2.846 1.00 33.32 142 VAL D N 1
ATOM 2185 C CA . VAL D 1 104 ? 25.100 -40.808 -3.816 1.00 34.42 142 VAL D CA 1
ATOM 2186 C C . VAL D 1 104 ? 26.447 -40.919 -3.107 1.00 34.59 142 VAL D C 1
ATOM 2187 O O . VAL D 1 104 ? 27.330 -41.670 -3.522 1.00 36.71 142 VAL D O 1
ATOM 2191 N N . THR D 1 105 ? 26.598 -40.151 -2.038 1.00 33.92 143 THR D N 1
ATOM 2192 C CA . THR D 1 105 ? 27.843 -40.117 -1.289 1.00 37.69 143 THR D CA 1
ATOM 2193 C C . THR D 1 105 ? 28.059 -41.442 -0.566 1.00 38.99 143 THR D C 1
ATOM 2194 O O . THR D 1 105 ? 29.163 -41.963 -0.538 1.00 39.67 143 THR D O 1
ATOM 2198 N N . ILE D 1 106 ? 26.998 -41.987 0.018 1.00 35.62 144 ILE D N 1
ATOM 2199 C CA . ILE D 1 106 ? 27.102 -43.238 0.752 1.00 38.72 144 ILE D CA 1
ATOM 2200 C C . ILE D 1 106 ? 27.374 -44.375 -0.224 1.00 40.31 144 ILE D C 1
ATOM 2201 O O . ILE D 1 106 ? 28.204 -45.247 0.031 1.00 41.91 144 ILE D O 1
ATOM 2206 N N . SER D 1 107 ? 26.675 -44.345 -1.350 1.00 38.17 145 SER D N 1
ATOM 2207 C CA . SER D 1 107 ? 26.885 -45.296 -2.425 1.00 38.54 145 SER D CA 1
ATOM 2208 C C . SER D 1 107 ? 28.371 -45.367 -2.805 1.00 46.68 145 SER D C 1
ATOM 2209 O O . SER D 1 107 ? 28.924 -46.451 -3.008 1.00 47.67 145 SER D O 1
ATOM 2212 N N . ASN D 1 108 ? 29.011 -44.205 -2.915 1.00 48.19 146 ASN D N 1
ATOM 2213 C CA . ASN D 1 108 ? 30.437 -44.143 -3.235 1.00 48.15 146 ASN D CA 1
ATOM 2214 C C . ASN D 1 108 ? 31.292 -44.747 -2.128 1.00 49.26 146 ASN D C 1
ATOM 2215 O O . ASN D 1 108 ? 32.161 -45.571 -2.397 1.00 52.82 146 ASN D O 1
ATOM 2220 N N . LYS D 1 109 ? 31.040 -44.351 -0.882 1.00 47.72 147 LYS D N 1
ATOM 2221 C CA . LYS D 1 109 ? 31.850 -44.851 0.226 1.00 48.70 147 LYS D CA 1
ATOM 2222 C C . LYS D 1 109 ? 31.478 -46.291 0.619 1.00 50.78 147 LYS D C 1
ATOM 2223 O O . LYS D 1 109 ? 31.844 -46.773 1.692 1.00 50.55 147 LYS D O 1
ATOM 2229 N N . LEU D 1 110 ? 30.760 -46.972 -0.268 1.00 48.21 148 LEU D N 1
ATOM 2230 C CA . LEU D 1 110 ? 30.458 -48.390 -0.106 1.00 50.70 148 LEU D CA 1
ATOM 2231 C C . LEU D 1 110 ? 30.924 -49.133 -1.341 1.00 49.48 148 LEU D C 1
ATOM 2232 O O . LEU D 1 110 ? 31.109 -50.341 -1.309 1.00 49.86 148 LEU D O 1
ATOM 2237 N N . GLY D 1 111 ? 31.088 -48.396 -2.435 1.00 53.05 149 GLY D N 1
ATOM 2238 C CA . GLY D 1 111 ? 31.547 -48.962 -3.690 1.00 54.44 149 GLY D CA 1
ATOM 2239 C C . GLY D 1 111 ? 30.491 -49.661 -4.531 1.00 60.41 149 GLY D C 1
ATOM 2240 O O . GLY D 1 111 ? 30.768 -50.712 -5.111 1.00 66.35 149 GLY D O 1
ATOM 2241 N N . ILE D 1 112 ? 29.293 -49.083 -4.613 1.00 58.08 150 ILE D N 1
ATOM 2242 C CA . ILE D 1 112 ? 28.212 -49.654 -5.420 1.00 60.76 150 ILE D CA 1
ATOM 2243 C C . ILE D 1 112 ? 28.361 -49.310 -6.900 1.00 63.16 150 ILE D C 1
ATOM 2244 O O . ILE D 1 112 ? 27.986 -48.220 -7.337 1.00 64.01 150 ILE D O 1
#

Solvent-accessible surface area: 14161 Å² total; per-residue (Å²): 44,60,34,131,155,61,17,204,160,57,139,29,21,97,125,33,15,73,66,0,81,146,8,22,95,134,66,35,87,66,36,169,98,0,9,81,63,6,129,103,18,81,23,151,54,0,94,51,62,53,110,9,79,26,11,123,87,18,33,135,86,115,46,58,79,130,36,27,57,56,0,44,97,26,24,152,101,65,30,172,87,31,67,72,0,12,171,82,4,120,18,22,16,43,48,28,0,88,85,46,45,92,52,6,16,112,146,101,72,141,241,181,78,166,28,55,106,118,26,17,78,77,0,92,164,6,6,44,86,37,10,85,59,39,171,92,0,10,86,62,12,135,90,20,82,24,160,47,0,94,50,60,42,119,11,78,25,10,98,84,16,35,142,92,114,41,65,81,133,30,21,64,57,0,38,92,20,20,144,108,63,31,164,85,31,62,54,0,12,152,76,5,120,20,23,22,44,50,25,0,82,81,47,37,89,60,2,15,111,128,91,69,146

InterPro domains:
  IPR001005 SANT/Myb domain [PS50090] (44-94)
  IPR001005 SANT/Myb domain [PS50090] (95-145)
  IPR001005 SANT/Myb domain [SM00717] (48-96)
  IPR001005 SANT/Myb domain [SM00717] (99-147)
  IPR001005 SANT/Myb domain [cd00167] (51-94)
  IPR001005 SANT/Myb domain [cd00167] (102-144)
  IPR009057 Homedomain-like superfamily [SSF46689] (48-141)
  IPR017930 Myb domain [PS51294] (44-98)
  IPR017930 Myb domain [PS51294] (100-148)
  IPR050560 Transcription factors Myb-like [PTHR45614] (49-150)

B-factor: mean 32.95, std 9.04, range [15.98, 66.35]

Nearest PDB structures (foldseek):
  3osg-assembly1_A  TM=1.009E+00  e=3.047E-19  Trichomonas vaginalis
  3osg-assembly2_D  TM=1.001E+00  e=5.929E-17  Trichomonas vaginalis
  1h89-assembly1_C  TM=8.773E-01  e=1.559E-08  Mus musculus
  6kks-assembly1_A  TM=9.131E-01  e=4.110E-08  Arabidopsis thaliana
  1h8a-assembly1_C  TM=8.854E-01  e=9.034E-08  Avian myeloblastosis virus

Secondary structure (DSSP, 8-state):
--B--B-SS-PPPHHHHHHHHHHHHHHTT-HHHHHHT-TT--HHHHHHHIIIIISTTS--SPPPHHHHHHHHHHHHHH-S-HHHHHTTSTT--HHHHHHHHHHHHHHTT-/---PPPHHHHHHHHHHHHHHTT-HHHHHTT-TT--HHHHHHHIIIIISTT---SPPPHHHHHHHHHHHHHH-S-HHHHGGGSTT--HHHHHHHHHHHHHTTT-

Organism: Trichomonas vaginalis (NCBI:txid5722)

Sequence (213 aa):
VQVNKAAKKQKFTPEEDEMLKRAVAQHGSDWKMIAATFPNRNARQCRDRWKNYLAPSISHTPWTAEEDALLVQKIQEYGRQWAIIAKFFPGRTDIHIKNRWVTISNKLGIKKQKFTPEEDEMLKRAVAQHGSDWKMIAATFPNRNARQCRDRWKNYLAPSISHTPWTAEEDALLVQKIQEYGRQWAIIAKFFPGRTDIHIKNRWVTISNKLGI

Foldseek 3Di:
DAPPVGDPDDDDDPVVLVLLVVLCVVPPLPQQVSCVVPPPDHSVRSVCCQVAPRPPFADPDDDDPVNLVLLVVVCVVPPLPQQVSCVPPGRHGSVRSVVVVVVSCVVVVD/DDDDQDPVNLVLLVVLCVVPPLPLQSSQVVDPPDHSVRSCVCQVAPNPPFADPDDDDPVNLVLLVVVCVVPPLPLQVSQVVPGRHHSVRSVVVCVVSCVVVVD

Radius of gyration: 26.64 Å; Cα contacts (8 Å, |Δi|>4): 175; chains: 2; bounding box: 53×71×55 Å

CATH classification: 1.10.10.60 (+1 more: 1.10.10.60)